Protein AF-A0AAD5YUJ4-F1 (afdb_monomer_lite)

Sequence (322 aa):
MVALQPLLCEHPATENPRHVEHDNNNWDVENSPIFDKTGSSDNHPFDISSFSTRKPRISERPSAARRLVLLIPVLVPFLYHRGLMNCGENNQLSRSPLDTPKDTDYYDAGAPFAPYETQKLWAAYSPYYSVQEYKPPPEGCHLTQVNILQRHGARYPTLGQSARIATALMRLQEAVLYTDAHFEFIKNYEYDLNTDDLLPFGEHQMSESGRKSFVRYASLANEHNIPFVRASGSDRVIQSTAKWIDGFRNGSGGILDPPLALIIPEIKGYNNTLDDKSCPNADHPDAPMDTWQNIYAKPIADRFNSIARGTSDADVLSHHAS

InterPro domains:
  IPR000560 Histidine phosphatase superfamily, clade-2 [PF00328] (143-310)
  IPR000560 Histidine phosphatase superfamily, clade-2 [cd07061] (143-276)
  IPR029033 Histidine phosphatase superfamily [G3DSA:3.40.50.1240] (145-320)
  IPR029033 Histidine phosphatase superfamily [SSF53254] (115-311)
  IPR033379 Histidine acid phosphatase active site [PS00616] (143-157)

Radius of gyration: 30.69 Å; chains: 1; bounding box: 86×84×76 Å

Foldseek 3Di:
DWFQDDDDDDDDDDDDDDDDDDDDDDDDDDDDDDDDDDDDDDDDDDDPPPDPDPDDDDDDDDDDDDDDDDDDDDDDDDDDDDDDDDDDDDPPPPPDPPPLPDLPDPQAVADPPDPLVVLVVPVVQRFDHDPDDDDADDPPDDDDGDTDQDDQFHDFAAPVVLVLVVVLLVLLLQFPAFPDPVCVVSVVDDSPIDHDAHDPRRLVSLLQQLLSVCSRRVVQDDPVRATAAEFEARPSRVSSSVSSQNSVCVSVVNHGGHDHNYYQYPDAPGDDPSDDVNDPPDDDPVVVVQVVCLVPVQVVQVVSQVRRHHPDPDGSDDSDPD

Secondary structure (DSSP, 8-state):
--------------SPPPP------------------------PPPP-TT---------PPP----------------------------------------TTTTTTT--TTS-HHHHTTSGGGSPP--SS---PPPTT--------------BPPPHHHHHHHHHHHHHHHT-SEESSGGGGGGGG-------SSBPHHHHHHHHHHHHHHHHHHTTT-BTTB---EEEES-HHHHHHHHHHHHHHHHHTTT-----EEEEE--STT---TT-STT-TT----HHHHHHHHHHHHHHHHHHHHHHEE-SSSS-SS-S---

Structure (mmCIF, N/CA/C/O backbone):
data_AF-A0AAD5YUJ4-F1
#
_entry.id   AF-A0AAD5YUJ4-F1
#
loop_
_atom_site.group_PDB
_atom_site.id
_atom_site.type_symbol
_atom_site.label_atom_id
_atom_site.label_alt_id
_atom_site.label_comp_id
_atom_site.label_asym_id
_atom_site.label_entity_id
_atom_site.label_seq_id
_atom_site.pdbx_PDB_ins_code
_atom_site.Cartn_x
_atom_site.Cartn_y
_atom_site.Cartn_z
_atom_site.occupancy
_atom_site.B_iso_or_equiv
_atom_site.auth_seq_id
_atom_site.auth_comp_id
_atom_site.auth_asym_id
_atom_site.auth_atom_id
_atom_site.pdbx_PDB_model_num
ATOM 1 N N . MET A 1 1 ? -1.114 -1.567 11.007 1.00 52.28 1 MET A N 1
ATOM 2 C CA . MET A 1 1 ? -2.291 -0.718 11.321 1.00 52.28 1 MET A CA 1
ATOM 3 C C . MET A 1 1 ? -3.300 -1.530 12.120 1.00 52.28 1 MET A C 1
ATOM 5 O O . MET A 1 1 ? -3.389 -2.685 11.791 1.00 52.28 1 MET A O 1
ATOM 9 N N . VAL A 1 2 ? -3.990 -0.933 13.103 1.00 41.97 2 VAL A N 1
ATOM 10 C CA . VAL A 1 2 ? -5.136 -1.400 13.938 1.00 41.97 2 VAL A CA 1
ATOM 11 C C . VAL A 1 2 ? -4.969 -2.671 14.813 1.00 41.97 2 VAL A C 1
ATOM 13 O O . VAL A 1 2 ? -4.611 -3.767 14.406 1.00 41.97 2 VAL A O 1
ATOM 16 N N . ALA A 1 3 ? -5.279 -2.503 16.095 1.00 35.44 3 ALA A N 1
ATOM 17 C CA . ALA A 1 3 ? -5.513 -3.556 17.072 1.00 35.44 3 ALA A CA 1
ATOM 18 C C . ALA A 1 3 ? -6.722 -3.067 17.880 1.00 35.44 3 ALA A C 1
ATOM 20 O O . ALA A 1 3 ? -6.574 -2.087 18.607 1.00 35.44 3 ALA A O 1
ATOM 21 N N . LEU A 1 4 ? -7.922 -3.641 17.697 1.00 36.47 4 LEU A N 1
ATOM 22 C CA . LEU A 1 4 ? -9.038 -3.311 18.588 1.00 36.47 4 LEU A CA 1
ATOM 23 C C . LEU A 1 4 ? -8.850 -4.155 19.851 1.00 36.47 4 LEU A C 1
ATOM 25 O O . LEU A 1 4 ? -9.069 -5.368 19.892 1.00 36.47 4 LEU A O 1
ATOM 29 N N . GLN A 1 5 ? -8.389 -3.498 20.901 1.00 30.17 5 GLN A N 1
ATOM 30 C CA . GLN A 1 5 ? -8.525 -4.018 22.249 1.00 30.17 5 GLN A CA 1
ATOM 31 C C . GLN A 1 5 ? -9.772 -3.370 22.849 1.00 30.17 5 GLN A C 1
ATOM 33 O O . GLN A 1 5 ? -9.760 -2.160 23.062 1.00 30.17 5 GLN A O 1
ATOM 38 N N . PRO A 1 6 ? -10.841 -4.123 23.141 1.00 36.81 6 PRO A N 1
ATOM 39 C CA . PRO A 1 6 ? -11.693 -3.754 24.247 1.00 36.81 6 PRO A CA 1
ATOM 40 C C . PRO A 1 6 ? -10.885 -3.976 25.528 1.00 36.81 6 PRO A C 1
ATOM 42 O O . PRO A 1 6 ? -10.341 -5.056 25.769 1.00 36.81 6 PRO A O 1
ATOM 45 N N . LEU A 1 7 ? -10.760 -2.920 26.326 1.00 34.81 7 LEU A N 1
ATOM 46 C CA . LEU A 1 7 ? -10.359 -3.047 27.721 1.00 34.81 7 LEU A CA 1
ATOM 47 C C . LEU A 1 7 ? -11.430 -3.860 28.462 1.00 34.81 7 LEU A C 1
ATOM 49 O O . LEU A 1 7 ? -12.622 -3.729 28.188 1.00 34.81 7 LEU A O 1
ATOM 53 N N . LEU A 1 8 ? -10.962 -4.724 29.364 1.00 34.78 8 LEU A N 1
ATOM 54 C CA . LEU A 1 8 ? -11.741 -5.657 30.176 1.00 34.78 8 LEU A CA 1
ATOM 55 C C . LEU A 1 8 ? -13.022 -5.037 30.758 1.00 34.78 8 LEU A C 1
ATOM 57 O O . LEU A 1 8 ? -12.959 -4.054 31.493 1.00 34.78 8 LEU A O 1
ATOM 61 N N . CYS A 1 9 ? -14.158 -5.704 30.551 1.00 30.30 9 CYS A N 1
ATOM 62 C CA . CYS A 1 9 ? -15.232 -5.687 31.539 1.00 30.30 9 CYS A CA 1
ATOM 63 C C . CYS A 1 9 ? -15.054 -6.915 32.435 1.00 30.30 9 CYS A C 1
ATOM 65 O O . CYS A 1 9 ? -15.346 -8.040 32.030 1.00 30.30 9 CYS A O 1
ATOM 67 N N . GLU A 1 10 ? -14.536 -6.699 33.643 1.00 39.06 10 GLU A N 1
ATOM 68 C CA . GLU A 1 10 ? -14.607 -7.685 34.717 1.00 39.06 10 GLU A CA 1
ATOM 69 C C . GLU A 1 10 ? -16.079 -7.934 35.080 1.00 39.06 10 GLU A C 1
ATOM 71 O O . GLU A 1 10 ? -16.833 -7.003 35.368 1.00 39.06 10 GLU A O 1
ATOM 76 N N . HIS A 1 11 ? -16.480 -9.203 35.114 1.00 35.53 11 HIS A N 1
ATOM 77 C CA . HIS A 1 11 ? -17.665 -9.643 35.845 1.00 35.53 11 HIS A CA 1
ATOM 78 C C . HIS A 1 11 ? -17.255 -10.678 36.899 1.00 35.53 11 HIS A C 1
ATOM 80 O O . HIS A 1 11 ? -16.282 -11.408 36.695 1.00 35.53 11 HIS A O 1
ATOM 86 N N . PRO A 1 12 ? -17.947 -10.709 38.054 1.00 35.41 12 PRO A N 1
ATOM 87 C CA . PRO A 1 12 ? -17.469 -11.391 39.246 1.00 35.41 12 PRO A CA 1
ATOM 88 C C . PRO A 1 12 ? -17.446 -12.900 39.014 1.00 35.41 12 PRO A C 1
ATOM 90 O O . PRO A 1 12 ? -18.483 -13.521 38.785 1.00 35.41 12 PRO A O 1
ATOM 93 N N . ALA A 1 13 ? -16.253 -13.489 39.094 1.00 33.53 13 ALA A N 1
ATOM 94 C CA . ALA A 1 13 ? -16.093 -14.931 39.118 1.00 33.53 13 ALA A CA 1
ATOM 95 C C . ALA A 1 13 ? -16.827 -15.485 40.347 1.00 33.53 13 ALA A C 1
ATOM 97 O O . ALA A 1 13 ? -16.410 -15.282 41.487 1.00 33.53 13 ALA A O 1
ATOM 98 N N . THR A 1 14 ? -17.932 -16.185 40.108 1.00 38.75 14 THR A N 1
ATOM 99 C CA . THR A 1 14 ? -18.412 -17.199 41.039 1.00 38.75 14 THR A CA 1
ATOM 100 C C . THR A 1 14 ? -18.055 -18.553 40.443 1.00 38.75 14 THR A C 1
ATOM 102 O O . THR A 1 14 ? -18.371 -18.836 39.294 1.00 38.75 14 THR A O 1
ATOM 105 N N . GLU A 1 15 ? -17.372 -19.340 41.272 1.00 35.59 15 GLU A N 1
ATOM 106 C CA . GLU A 1 15 ? -16.972 -20.743 41.120 1.00 35.59 15 GLU A CA 1
ATOM 107 C C . GLU A 1 15 ? -15.517 -21.060 40.718 1.00 35.59 15 GLU A C 1
ATOM 109 O O . GLU A 1 15 ? -14.839 -20.387 39.951 1.00 35.59 15 GLU A O 1
ATOM 114 N N . ASN A 1 16 ? -15.043 -22.099 41.403 1.00 33.38 16 ASN A N 1
ATOM 115 C CA . ASN A 1 16 ? -13.701 -22.415 41.889 1.00 33.38 16 ASN A CA 1
ATOM 116 C C . ASN A 1 16 ? -12.821 -23.097 40.810 1.00 33.38 16 ASN A C 1
ATOM 118 O O . ASN A 1 16 ? -13.321 -23.993 40.122 1.00 33.38 16 ASN A O 1
ATOM 122 N N . PRO A 1 17 ? -11.523 -22.757 40.660 1.00 35.41 17 PRO A N 1
ATOM 123 C CA . PRO A 1 17 ? -10.673 -23.334 39.620 1.00 35.41 17 PRO A CA 1
ATOM 124 C C . PRO A 1 17 ? -10.305 -24.794 39.916 1.00 35.41 17 PRO A C 1
ATOM 126 O O . PRO A 1 17 ? -9.753 -25.125 40.965 1.00 35.41 17 PRO A O 1
ATOM 129 N N . ARG A 1 18 ? -10.555 -25.681 38.946 1.00 31.48 18 ARG A N 1
ATOM 130 C CA . ARG A 1 18 ? -9.907 -26.997 38.891 1.00 31.48 18 ARG A CA 1
ATOM 131 C C . ARG A 1 18 ? -8.550 -26.851 38.208 1.00 31.48 18 ARG A C 1
ATOM 133 O O . ARG A 1 18 ? -8.482 -26.489 37.039 1.00 31.48 18 ARG A O 1
ATOM 140 N N . HIS A 1 19 ? -7.499 -27.143 38.968 1.00 29.77 19 HIS A N 1
ATOM 141 C CA . HIS A 1 19 ? -6.137 -27.350 38.489 1.00 29.77 19 HIS A CA 1
ATOM 142 C C . HIS A 1 19 ? -6.103 -28.374 37.345 1.00 29.77 19 HIS A C 1
ATOM 144 O O . HIS A 1 19 ? -6.597 -29.490 37.501 1.00 29.77 19 HIS A O 1
ATOM 150 N N . VAL A 1 20 ? -5.461 -28.006 36.237 1.00 31.09 20 VAL A N 1
ATOM 151 C CA . VAL A 1 20 ? -4.866 -28.948 35.285 1.00 31.09 20 VAL A CA 1
ATOM 152 C C . VAL A 1 20 ? -3.428 -28.489 35.065 1.00 31.09 20 VAL A C 1
ATOM 154 O O . VAL A 1 20 ? -3.172 -27.318 34.790 1.00 31.09 20 VAL A O 1
ATOM 157 N N . GLU A 1 21 ? -2.513 -29.411 35.328 1.00 27.48 21 GLU A N 1
ATOM 158 C CA . GLU A 1 21 ? -1.064 -29.248 35.358 1.00 27.48 21 GLU A CA 1
ATOM 159 C C . GLU A 1 21 ? -0.464 -29.259 33.939 1.00 27.48 21 GLU A C 1
ATOM 161 O O . GLU A 1 21 ? -1.090 -29.719 32.985 1.00 27.48 21 GLU A O 1
ATOM 166 N N . HIS A 1 22 ? 0.729 -28.676 33.828 1.00 28.97 22 HIS A N 1
ATOM 167 C CA . HIS A 1 22 ? 1.478 -28.348 32.614 1.00 28.97 22 HIS A CA 1
ATOM 168 C C . HIS A 1 22 ? 1.879 -29.549 31.747 1.00 28.97 22 HIS A C 1
ATOM 170 O O . HIS A 1 22 ? 2.318 -30.559 32.280 1.00 28.97 22 HIS A O 1
ATOM 176 N N . ASP A 1 23 ? 1.942 -29.326 30.428 1.00 27.36 23 ASP A N 1
ATOM 177 C CA . ASP A 1 23 ? 2.941 -29.961 29.560 1.00 27.36 23 ASP A CA 1
ATOM 178 C C . ASP A 1 23 ? 3.694 -28.880 28.766 1.00 27.36 23 ASP A C 1
ATOM 180 O O . ASP A 1 23 ? 3.142 -28.176 27.915 1.00 27.36 23 ASP A O 1
ATOM 184 N N . ASN A 1 24 ? 4.976 -28.726 29.104 1.00 30.25 24 ASN A N 1
ATOM 185 C CA . ASN A 1 24 ? 5.944 -27.874 28.423 1.00 30.25 24 ASN A CA 1
ATOM 186 C C . ASN A 1 24 ? 6.540 -28.654 27.247 1.00 30.25 24 ASN A C 1
ATOM 188 O O . ASN A 1 24 ? 7.428 -29.480 27.449 1.00 30.25 24 ASN A O 1
ATOM 192 N N . ASN A 1 25 ? 6.118 -28.355 26.018 1.00 29.97 25 ASN A N 1
ATOM 193 C CA . ASN A 1 25 ? 6.826 -28.847 24.840 1.00 29.97 25 ASN A CA 1
ATOM 194 C C . ASN A 1 25 ? 7.968 -27.894 24.475 1.00 29.97 25 ASN A C 1
ATOM 196 O O . ASN A 1 25 ? 7.783 -26.831 23.880 1.00 29.97 25 ASN A O 1
ATOM 200 N N . ASN A 1 26 ? 9.145 -28.335 24.909 1.00 25.94 26 ASN A N 1
ATOM 201 C CA . ASN A 1 26 ? 10.484 -27.915 24.535 1.00 25.94 26 ASN A CA 1
ATOM 202 C C . ASN A 1 26 ? 10.635 -27.970 23.003 1.00 25.94 26 ASN A C 1
ATOM 204 O O . ASN A 1 26 ? 10.463 -29.033 22.409 1.00 25.94 26 ASN A O 1
ATOM 208 N N . TRP A 1 27 ? 10.945 -26.845 22.355 1.00 27.45 27 TRP A N 1
ATOM 209 C CA . TRP A 1 27 ? 11.450 -26.862 20.981 1.00 27.45 27 TRP A CA 1
ATOM 210 C C . TRP A 1 27 ? 12.970 -26.844 21.056 1.00 27.45 27 TRP A C 1
ATOM 212 O O . TRP A 1 27 ? 13.578 -25.808 21.328 1.00 27.45 27 TRP A O 1
ATOM 222 N N . ASP A 1 28 ? 13.551 -28.027 20.876 1.00 27.39 28 ASP A N 1
ATOM 223 C CA . ASP A 1 28 ? 14.988 -28.249 20.842 1.00 27.39 28 ASP A CA 1
ATOM 224 C C . ASP A 1 28 ? 15.632 -27.420 19.723 1.00 27.39 28 ASP A C 1
ATOM 226 O O . ASP A 1 28 ? 15.322 -27.552 18.537 1.00 27.39 28 ASP A O 1
ATOM 230 N N . VAL A 1 29 ? 16.545 -26.543 20.135 1.00 32.78 29 VAL A N 1
ATOM 231 C CA . VAL A 1 29 ? 17.488 -25.834 19.276 1.00 32.78 29 VAL A CA 1
ATOM 232 C C . VAL A 1 29 ? 18.720 -26.718 19.164 1.00 32.78 29 VAL A C 1
ATOM 234 O O . VAL A 1 29 ? 19.555 -26.697 20.059 1.00 32.78 29 VAL A O 1
ATOM 237 N N . GLU A 1 30 ? 18.862 -27.478 18.080 1.00 26.17 30 GLU A N 1
ATOM 238 C CA . GLU A 1 30 ? 20.174 -28.001 17.696 1.00 26.17 30 GLU A CA 1
ATOM 239 C C . GLU A 1 30 ? 20.248 -28.371 16.208 1.00 26.17 30 GLU A C 1
ATOM 241 O O . GLU A 1 30 ? 19.356 -29.006 15.651 1.00 26.17 30 GLU A O 1
ATOM 246 N N . ASN A 1 31 ? 21.384 -27.997 15.611 1.00 27.38 31 ASN A N 1
ATOM 247 C CA . ASN A 1 31 ? 21.918 -28.359 14.293 1.00 27.38 31 ASN A CA 1
ATOM 248 C C . ASN A 1 31 ? 21.531 -27.497 13.083 1.00 27.38 31 ASN A C 1
ATOM 250 O O . ASN A 1 31 ? 20.656 -27.839 12.291 1.00 27.38 31 ASN A O 1
ATOM 254 N N . SER A 1 32 ? 22.353 -26.474 12.821 1.00 27.03 32 SER A N 1
ATOM 255 C CA . SER A 1 32 ? 22.901 -26.235 11.474 1.00 27.03 32 SER A CA 1
ATOM 256 C C . SER A 1 32 ? 24.247 -25.490 11.541 1.00 27.03 32 SER A C 1
ATOM 258 O O . SER A 1 32 ? 24.470 -24.721 12.476 1.00 27.03 32 SER A O 1
ATOM 260 N N . PRO A 1 33 ? 25.184 -25.777 10.617 1.00 28.42 33 PRO A N 1
ATOM 261 C CA . PRO A 1 33 ? 26.613 -25.568 10.825 1.00 28.42 33 PRO A CA 1
ATOM 262 C C . PRO A 1 33 ? 27.066 -24.115 10.656 1.00 28.42 33 PRO A C 1
ATOM 264 O O . PRO A 1 33 ? 26.635 -23.397 9.757 1.00 28.42 33 PRO A O 1
ATOM 267 N N . ILE A 1 34 ? 28.025 -23.749 11.506 1.00 26.11 34 ILE A N 1
ATOM 268 C CA . ILE A 1 34 ? 28.856 -22.549 11.433 1.00 26.11 34 ILE A CA 1
ATOM 269 C C . ILE A 1 34 ? 29.563 -22.522 10.070 1.00 26.11 34 ILE A C 1
ATOM 271 O O . ILE A 1 34 ? 30.437 -23.348 9.809 1.00 26.11 34 ILE A O 1
ATOM 275 N N . PHE A 1 35 ? 29.212 -21.557 9.220 1.00 27.69 35 PHE A N 1
ATOM 276 C CA . PHE A 1 35 ? 30.058 -21.136 8.107 1.00 27.69 35 PHE A CA 1
ATOM 277 C C . PHE A 1 35 ? 30.699 -19.799 8.463 1.00 27.69 35 PHE A C 1
ATOM 279 O O . PHE A 1 35 ? 30.099 -18.736 8.338 1.00 27.69 35 PHE A O 1
ATOM 286 N N . ASP A 1 36 ? 31.940 -19.896 8.925 1.00 26.75 36 ASP A N 1
ATOM 287 C CA . ASP A 1 36 ? 32.899 -18.802 8.938 1.00 26.75 36 ASP A CA 1
ATOM 288 C C . ASP A 1 36 ? 33.218 -18.416 7.488 1.00 26.75 36 ASP A C 1
ATOM 290 O O . ASP A 1 36 ? 33.532 -19.295 6.679 1.00 26.75 36 ASP A O 1
ATOM 294 N N . LYS A 1 37 ? 33.111 -17.127 7.154 1.00 30.98 37 LYS A N 1
ATOM 295 C CA . LYS A 1 37 ? 33.718 -16.532 5.959 1.00 30.98 37 LYS A CA 1
ATOM 296 C C . LYS A 1 37 ? 33.893 -15.030 6.153 1.00 30.98 37 LYS A C 1
ATOM 298 O O . LYS A 1 37 ? 33.016 -14.213 5.891 1.00 30.98 37 LYS A O 1
ATOM 303 N N . THR A 1 38 ? 35.098 -14.701 6.588 1.00 26.66 38 THR A N 1
ATOM 304 C CA . THR A 1 38 ? 35.798 -13.454 6.303 1.00 26.66 38 THR A CA 1
ATOM 305 C C . THR A 1 38 ? 35.669 -13.078 4.817 1.00 26.66 38 THR A C 1
ATOM 307 O O . THR A 1 38 ? 36.056 -13.833 3.927 1.00 26.66 38 THR A O 1
ATOM 310 N N . GLY A 1 39 ? 35.108 -11.901 4.539 1.00 25.27 39 GLY A N 1
ATOM 311 C CA . GLY A 1 39 ? 34.927 -11.382 3.183 1.00 25.27 39 GLY A CA 1
ATOM 312 C C . GLY A 1 39 ? 34.656 -9.885 3.201 1.00 25.27 39 GLY A C 1
ATOM 313 O O . GLY A 1 39 ? 33.523 -9.456 3.362 1.00 25.27 39 GLY A O 1
ATOM 314 N N . SER A 1 40 ? 35.729 -9.107 3.078 1.00 27.47 40 SER A N 1
ATOM 315 C CA . SER A 1 40 ? 35.732 -7.654 2.903 1.00 27.47 40 SER A CA 1
ATOM 316 C C . SER A 1 40 ? 34.863 -7.239 1.707 1.00 27.47 40 SER A C 1
ATOM 318 O O . SER A 1 40 ? 35.099 -7.724 0.602 1.00 27.47 40 SER A O 1
ATOM 320 N N . SER A 1 41 ? 33.893 -6.341 1.906 1.00 28.59 41 SER A N 1
ATOM 321 C CA . SER A 1 41 ? 33.219 -5.623 0.817 1.00 28.59 41 SER A CA 1
ATOM 322 C C . SER A 1 41 ? 33.592 -4.145 0.888 1.00 28.59 41 SER A C 1
ATOM 324 O O . SER A 1 41 ? 33.200 -3.429 1.814 1.00 28.59 41 SER A O 1
ATOM 326 N N . ASP A 1 42 ? 34.373 -3.715 -0.096 1.00 27.69 42 ASP A N 1
ATOM 327 C CA . ASP A 1 42 ? 34.809 -2.342 -0.300 1.00 27.69 42 ASP A CA 1
ATOM 328 C C . ASP A 1 42 ? 33.612 -1.428 -0.611 1.00 27.69 42 ASP A C 1
ATOM 330 O O . ASP A 1 42 ? 32.905 -1.595 -1.604 1.00 27.69 42 ASP A O 1
ATOM 334 N N . ASN A 1 43 ? 33.395 -0.432 0.248 1.00 27.64 43 ASN A N 1
ATOM 335 C CA . ASN A 1 43 ? 32.440 0.649 0.022 1.00 27.64 43 ASN A CA 1
ATOM 336 C C . ASN A 1 43 ? 33.059 1.696 -0.914 1.00 27.64 43 ASN A C 1
ATOM 338 O O . ASN A 1 43 ? 33.884 2.502 -0.482 1.00 27.64 43 ASN A O 1
ATOM 342 N N . HIS A 1 44 ? 32.612 1.749 -2.169 1.00 26.88 44 HIS A N 1
ATOM 343 C CA . HIS A 1 44 ? 32.801 2.929 -3.015 1.00 26.88 44 HIS A CA 1
ATOM 344 C C . HIS A 1 44 ? 31.547 3.820 -2.963 1.00 26.88 44 HIS A C 1
ATOM 346 O O . HIS A 1 44 ? 30.475 3.382 -3.382 1.00 26.88 44 HIS A O 1
ATOM 352 N N . PRO A 1 45 ? 31.637 5.068 -2.466 1.00 28.88 45 PRO A N 1
ATOM 353 C CA . PRO A 1 45 ? 30.524 6.006 -2.524 1.00 28.88 45 PRO A CA 1
ATOM 354 C C . PRO A 1 45 ? 30.341 6.528 -3.958 1.00 28.88 45 PRO A C 1
ATOM 356 O O . PRO A 1 45 ? 31.283 7.026 -4.573 1.00 28.88 45 PRO A O 1
ATOM 359 N N . PHE A 1 46 ? 29.116 6.427 -4.479 1.00 32.53 46 PHE A N 1
ATOM 360 C CA . PHE A 1 46 ? 28.703 7.064 -5.730 1.00 32.53 46 PHE A CA 1
ATOM 361 C C . PHE A 1 46 ? 28.676 8.592 -5.558 1.00 32.53 46 PHE A C 1
ATOM 363 O O . PHE A 1 46 ? 27.945 9.120 -4.719 1.00 32.53 46 PHE A O 1
ATOM 370 N N . ASP A 1 47 ? 29.481 9.292 -6.359 1.00 28.11 47 ASP A N 1
ATOM 371 C CA . ASP A 1 47 ? 29.561 10.753 -6.411 1.00 28.11 47 ASP A CA 1
ATOM 372 C C . ASP A 1 47 ? 28.428 11.332 -7.279 1.00 28.11 47 ASP A C 1
ATOM 374 O O . ASP A 1 47 ? 28.264 10.980 -8.447 1.00 28.11 47 ASP A O 1
ATOM 378 N N . ILE A 1 48 ? 27.635 12.226 -6.687 1.00 32.97 48 ILE A N 1
ATOM 379 C CA . ILE A 1 48 ? 26.430 12.844 -7.265 1.00 32.97 48 ILE A CA 1
ATOM 380 C C . ILE A 1 48 ? 26.737 14.249 -7.831 1.00 32.97 48 ILE A C 1
ATOM 382 O O . ILE A 1 48 ? 25.830 15.028 -8.132 1.00 32.97 48 ILE A O 1
ATOM 386 N N . SER A 1 49 ? 28.016 14.605 -7.977 1.00 24.77 49 SER A N 1
ATOM 387 C CA . SER A 1 49 ? 28.474 15.963 -8.298 1.00 24.77 49 SER A CA 1
ATOM 388 C C . SER A 1 49 ? 28.181 16.469 -9.724 1.00 24.77 49 SER A C 1
ATOM 390 O O . SER A 1 49 ? 28.504 17.616 -10.032 1.00 24.77 49 SER A O 1
ATOM 392 N N . SER A 1 50 ? 27.511 15.700 -10.594 1.00 30.22 50 SER A N 1
ATOM 393 C CA . SER A 1 50 ? 27.211 16.118 -11.978 1.00 30.22 50 SER A CA 1
ATOM 394 C C . SER A 1 50 ? 25.758 16.535 -12.258 1.00 30.22 50 SER A C 1
ATOM 396 O O . SER A 1 50 ? 25.430 16.892 -13.394 1.00 30.22 50 SER A O 1
ATOM 398 N N . PHE A 1 51 ? 24.880 16.598 -11.250 1.00 31.83 51 PHE A N 1
ATOM 399 C CA . PHE A 1 51 ? 23.512 17.097 -11.444 1.00 31.83 51 PHE A CA 1
ATOM 400 C C . PHE A 1 51 ? 23.469 18.630 -11.563 1.00 31.83 51 PHE A C 1
ATOM 402 O O . PHE A 1 51 ? 23.259 19.369 -10.601 1.00 31.83 51 PHE A O 1
ATOM 409 N N . SER A 1 52 ? 23.622 19.119 -12.796 1.00 26.55 52 SER A N 1
ATOM 410 C CA . SER A 1 52 ? 23.262 20.485 -13.176 1.00 26.55 52 SER A CA 1
ATOM 411 C C . SER A 1 52 ? 21.742 20.654 -13.086 1.00 26.55 52 SER A C 1
ATOM 413 O O . SER A 1 52 ? 20.992 20.287 -13.991 1.00 26.55 52 SER A O 1
ATOM 415 N N . THR A 1 53 ? 21.270 21.224 -11.980 1.00 31.39 53 THR A N 1
ATOM 416 C CA . THR A 1 53 ? 19.871 21.625 -11.813 1.00 31.39 53 THR A CA 1
ATOM 417 C C . THR A 1 53 ? 19.576 22.852 -12.679 1.00 31.39 53 THR A C 1
ATOM 419 O O . THR A 1 53 ? 19.676 24.003 -12.249 1.00 31.39 53 THR A O 1
ATOM 422 N N . ARG A 1 54 ? 19.168 22.640 -13.936 1.00 27.08 54 ARG A N 1
ATOM 423 C CA . ARG A 1 54 ? 18.456 23.693 -14.673 1.00 27.08 54 ARG A CA 1
ATOM 424 C C . ARG A 1 54 ? 17.062 23.832 -14.069 1.00 27.08 54 ARG A C 1
ATOM 426 O O . ARG A 1 54 ? 16.191 23.006 -14.313 1.00 27.08 54 ARG A O 1
ATOM 433 N N . LYS A 1 55 ? 16.857 24.895 -13.284 1.00 28.53 55 LYS A N 1
ATOM 434 C CA . LYS A 1 55 ? 15.524 25.340 -12.850 1.00 28.53 55 LYS A CA 1
ATOM 435 C C . LYS A 1 55 ? 14.592 25.469 -14.069 1.00 28.53 55 LYS A C 1
ATOM 437 O O . LYS A 1 55 ? 14.996 26.113 -15.045 1.00 28.53 55 LYS A O 1
ATOM 442 N N . PRO A 1 56 ? 13.356 24.944 -14.027 1.00 29.55 56 PRO A N 1
ATOM 443 C CA . PRO A 1 56 ? 12.380 25.220 -15.068 1.00 29.55 56 PRO A CA 1
ATOM 444 C C . PRO A 1 56 ? 12.027 26.712 -15.052 1.00 29.55 56 PRO A C 1
ATOM 446 O O . PRO A 1 56 ? 11.741 27.310 -14.013 1.00 29.55 56 PRO A O 1
ATOM 449 N N . ARG A 1 57 ? 12.109 27.330 -16.231 1.00 25.89 57 ARG A N 1
ATOM 450 C CA . ARG A 1 57 ? 11.773 28.734 -16.462 1.00 25.89 57 ARG A CA 1
ATOM 451 C C . ARG A 1 57 ? 10.247 28.855 -16.451 1.00 25.89 57 ARG A C 1
ATOM 453 O O . ARG A 1 57 ? 9.590 28.401 -17.382 1.00 25.89 57 ARG A O 1
ATOM 460 N N . ILE A 1 58 ? 9.699 29.448 -15.393 1.00 32.69 58 ILE A N 1
ATOM 461 C CA . ILE A 1 58 ? 8.281 29.816 -15.304 1.00 32.69 58 ILE A CA 1
ATOM 462 C C . ILE A 1 58 ? 7.986 30.803 -16.441 1.00 32.69 58 ILE A C 1
ATOM 464 O O . ILE A 1 58 ? 8.594 31.869 -16.529 1.00 32.69 58 ILE A O 1
ATOM 468 N N . SER A 1 59 ? 7.089 30.417 -17.347 1.00 27.23 59 SER A N 1
ATOM 469 C CA . SER A 1 59 ? 6.544 31.297 -18.378 1.00 27.23 59 SER A CA 1
ATOM 470 C C . SER A 1 59 ? 5.508 32.215 -17.729 1.00 27.23 59 SER A C 1
ATOM 472 O O . SER A 1 59 ? 4.387 31.802 -17.438 1.00 27.23 59 SER A O 1
ATOM 474 N N . GLU A 1 60 ? 5.892 33.465 -17.474 1.00 31.55 60 GLU A N 1
ATOM 475 C CA . GLU A 1 60 ? 4.951 34.524 -17.114 1.00 31.55 60 GLU A CA 1
ATOM 476 C C . GLU A 1 60 ? 4.092 34.878 -18.339 1.00 31.55 60 GLU A C 1
ATOM 478 O O . GLU A 1 60 ? 4.598 35.298 -19.381 1.00 31.55 60 GLU A O 1
ATOM 483 N N . ARG A 1 61 ? 2.770 34.701 -18.226 1.00 31.94 61 ARG A N 1
ATOM 484 C CA . ARG A 1 61 ? 1.805 35.261 -19.182 1.00 31.94 61 ARG A CA 1
ATOM 485 C C . ARG A 1 61 ? 1.601 36.749 -18.865 1.00 31.94 61 ARG A C 1
ATOM 487 O O . ARG A 1 61 ? 1.294 37.061 -17.715 1.00 31.94 61 ARG A O 1
ATOM 494 N N . PRO A 1 62 ? 1.677 37.668 -19.843 1.00 31.38 62 PRO A N 1
ATOM 495 C CA . PRO A 1 62 ? 1.394 39.075 -19.592 1.00 31.38 62 PRO A CA 1
ATOM 496 C C . PRO A 1 62 ? -0.118 39.312 -19.462 1.00 31.38 62 PRO A C 1
ATOM 498 O O . PRO A 1 62 ? -0.900 39.007 -20.365 1.00 31.38 62 PRO A O 1
ATOM 501 N N . SER A 1 63 ? -0.531 39.882 -18.331 1.00 34.53 63 SER A N 1
ATOM 502 C CA . SER A 1 63 ? -1.882 40.377 -18.082 1.00 34.53 63 SER A CA 1
ATOM 503 C C . SER A 1 63 ? -1.996 41.840 -18.523 1.00 34.53 63 SER A C 1
ATOM 505 O O . SER A 1 63 ? -1.532 42.758 -17.855 1.00 34.53 63 SER A O 1
ATOM 507 N N . ALA A 1 64 ? -2.646 42.086 -19.660 1.00 34.59 64 ALA A N 1
ATOM 508 C CA . ALA A 1 64 ? -3.108 43.426 -20.014 1.00 34.59 64 ALA A CA 1
ATOM 509 C C . ALA A 1 64 ? -4.307 43.353 -20.966 1.00 34.59 64 ALA A C 1
ATOM 511 O O . ALA A 1 64 ? -4.160 43.320 -22.183 1.00 34.59 64 ALA A O 1
ATOM 512 N N . ALA A 1 65 ? -5.516 43.382 -20.408 1.00 36.94 65 ALA A N 1
ATOM 513 C CA . ALA A 1 65 ? -6.709 43.767 -21.150 1.00 36.94 65 ALA A CA 1
ATOM 514 C C . ALA A 1 65 ? -7.538 44.715 -20.279 1.00 36.94 65 ALA A C 1
ATOM 516 O O . ALA A 1 65 ? -8.291 44.302 -19.399 1.00 36.94 65 ALA A O 1
ATOM 517 N N . ARG A 1 66 ? -7.358 46.017 -20.528 1.00 38.28 66 ARG A N 1
ATOM 518 C CA . ARG A 1 66 ? -8.234 47.092 -20.054 1.00 38.28 66 ARG A CA 1
ATOM 519 C C . ARG A 1 66 ? -9.666 46.798 -20.511 1.00 38.28 66 ARG A C 1
ATOM 521 O O . ARG A 1 66 ? -9.927 46.796 -21.711 1.00 38.28 66 ARG A O 1
ATOM 528 N N . ARG A 1 67 ? -10.599 46.608 -19.574 1.00 39.66 67 ARG A N 1
ATOM 529 C CA . ARG A 1 67 ? -12.038 46.723 -19.845 1.00 39.66 67 ARG A CA 1
ATOM 530 C C . ARG A 1 67 ? -12.568 48.006 -19.218 1.00 39.66 67 ARG A C 1
ATOM 532 O O . ARG A 1 67 ? -12.423 48.248 -18.025 1.00 39.66 67 ARG A O 1
ATOM 539 N N . LEU A 1 68 ? -13.126 48.830 -20.095 1.00 34.09 68 LEU A N 1
ATOM 540 C CA . LEU A 1 68 ? -13.782 50.103 -19.849 1.00 34.09 68 LEU A CA 1
ATOM 541 C C . LEU A 1 68 ? -15.027 49.874 -18.971 1.00 34.09 68 LEU A C 1
ATOM 543 O O . LEU A 1 68 ? -15.917 49.118 -19.355 1.00 34.09 68 LEU A O 1
ATOM 547 N N . VAL A 1 69 ? -15.074 50.496 -17.793 1.00 36.47 69 VAL A N 1
ATOM 548 C CA . VAL A 1 69 ? -16.237 50.467 -16.893 1.00 36.47 69 VAL A CA 1
ATOM 549 C C . VAL A 1 69 ? -17.219 51.548 -17.347 1.00 36.47 69 VAL A C 1
ATOM 551 O O . VAL A 1 69 ? -16.940 52.736 -17.210 1.00 36.47 69 VAL A O 1
ATOM 554 N N . LEU A 1 70 ? -18.360 51.137 -17.901 1.00 35.06 70 LEU A N 1
ATOM 555 C CA . LEU A 1 70 ? -19.527 51.997 -18.111 1.00 35.06 70 LEU A CA 1
ATOM 556 C C . LEU A 1 70 ? -20.431 51.893 -16.875 1.00 35.06 70 LEU A C 1
ATOM 558 O O . LEU A 1 70 ? -20.947 50.821 -16.564 1.00 35.06 70 LEU A O 1
ATOM 562 N N . LEU A 1 71 ? -20.593 53.009 -16.163 1.00 34.38 71 LEU A N 1
ATOM 563 C CA . LEU A 1 71 ? -21.517 53.164 -15.039 1.00 34.38 71 LEU A CA 1
ATOM 564 C C . LEU A 1 71 ? -22.955 53.290 -15.566 1.00 34.38 71 LEU A C 1
ATOM 566 O O . LEU A 1 71 ? -23.276 54.261 -16.247 1.00 34.38 71 LEU A O 1
ATOM 570 N N . ILE A 1 72 ? -23.823 52.338 -15.217 1.00 38.66 72 ILE A N 1
ATOM 571 C CA . ILE A 1 72 ? -25.281 52.449 -15.377 1.00 38.66 72 ILE A CA 1
ATOM 572 C C . ILE A 1 72 ? -25.886 52.546 -13.967 1.00 38.66 72 ILE A C 1
ATOM 574 O O . ILE A 1 72 ? -25.662 51.637 -13.166 1.00 38.66 72 ILE A O 1
ATOM 578 N N . PRO A 1 73 ? -26.636 53.608 -13.621 1.00 42.44 73 PRO A N 1
ATOM 579 C CA . PRO A 1 73 ? -27.310 53.687 -12.332 1.00 42.44 73 PRO A CA 1
ATOM 580 C C . PRO A 1 73 ? -28.574 52.816 -12.347 1.00 42.44 73 PRO A C 1
ATOM 582 O O . PRO A 1 73 ? -29.490 53.034 -13.139 1.00 42.44 73 PRO A O 1
ATOM 585 N N . VAL A 1 74 ? -28.627 51.824 -11.456 1.00 39.34 74 VAL A N 1
ATOM 586 C CA . VAL A 1 74 ? -29.816 50.997 -11.219 1.00 39.34 74 VAL A CA 1
ATOM 587 C C . VAL A 1 74 ? -30.748 51.742 -10.260 1.00 39.34 74 VAL A C 1
ATOM 589 O O . VAL A 1 74 ? -30.450 51.890 -9.078 1.00 39.34 74 VAL A O 1
ATOM 592 N N . LEU A 1 75 ? -31.887 52.204 -10.776 1.00 37.69 75 LEU A N 1
ATOM 593 C CA . LEU A 1 75 ? -33.046 52.627 -9.988 1.00 37.69 75 LEU A CA 1
ATOM 594 C C . LEU A 1 75 ? -33.898 51.390 -9.666 1.00 37.69 75 LEU A C 1
ATOM 596 O O . LEU A 1 75 ? -34.441 50.769 -10.577 1.00 37.69 75 LEU A O 1
ATOM 600 N N . VAL A 1 76 ? -34.042 51.048 -8.383 1.00 40.78 76 VAL A N 1
ATOM 601 C CA . VAL A 1 76 ? -35.009 50.044 -7.903 1.00 40.78 76 VAL A CA 1
ATOM 602 C C . VAL A 1 76 ? -36.121 50.763 -7.138 1.00 40.78 76 VAL A C 1
ATOM 604 O O . VAL A 1 76 ? -35.836 51.340 -6.087 1.00 40.78 76 VAL A O 1
ATOM 607 N N . PRO A 1 77 ? -37.386 50.730 -7.592 1.00 44.09 77 PRO A N 1
ATOM 608 C CA . PRO A 1 77 ? -38.509 51.060 -6.736 1.00 44.09 77 PRO A CA 1
ATOM 609 C C . PRO A 1 77 ? -38.981 49.809 -5.983 1.00 44.09 77 PRO A C 1
ATOM 611 O O . PRO A 1 77 ? -39.227 48.752 -6.562 1.00 44.09 77 PRO A O 1
ATOM 614 N N . PHE A 1 78 ? -39.123 49.960 -4.667 1.00 46.44 78 PHE A N 1
ATOM 615 C CA . PHE A 1 78 ? -39.825 49.032 -3.788 1.00 46.44 78 PHE A CA 1
ATOM 616 C C . PHE A 1 78 ? -41.297 48.923 -4.203 1.00 46.44 78 PHE A C 1
ATOM 618 O O . PHE A 1 78 ? -42.034 49.903 -4.115 1.00 46.44 78 PHE A O 1
ATOM 625 N N . LEU A 1 79 ? -41.748 47.720 -4.558 1.00 40.41 79 LEU A N 1
ATOM 626 C CA . LEU A 1 79 ? -43.166 47.370 -4.539 1.00 40.41 79 LEU A CA 1
ATOM 627 C C . LEU A 1 79 ? -43.359 46.063 -3.772 1.00 40.41 79 LEU A C 1
ATOM 629 O O . LEU A 1 79 ? -43.005 44.976 -4.217 1.00 40.41 79 LEU A O 1
ATOM 633 N N . TYR A 1 80 ? -43.928 46.222 -2.579 1.00 40.62 80 TYR A N 1
ATOM 634 C CA . TYR A 1 80 ? -44.510 45.163 -1.771 1.00 40.62 80 TYR A CA 1
ATOM 635 C C . TYR A 1 80 ? -45.697 44.538 -2.516 1.00 40.62 80 TYR A C 1
ATOM 637 O O . TYR A 1 80 ? -46.664 45.233 -2.839 1.00 40.62 80 TYR A O 1
ATOM 645 N N . HIS A 1 81 ? -45.688 43.215 -2.679 1.00 39.38 81 HIS A N 1
ATOM 646 C CA . HIS A 1 81 ? -46.923 42.451 -2.818 1.00 39.38 81 HIS A CA 1
ATOM 647 C C . HIS A 1 81 ? -46.876 41.181 -1.972 1.00 39.38 81 HIS A C 1
ATOM 649 O O . HIS A 1 81 ? -46.063 40.285 -2.177 1.00 39.38 81 HIS A O 1
ATOM 655 N N . ARG A 1 82 ? -47.776 41.156 -0.982 1.00 47.38 82 ARG A N 1
ATOM 656 C CA . ARG A 1 82 ? -48.187 39.973 -0.230 1.00 47.38 82 ARG A CA 1
ATOM 657 C C . ARG A 1 82 ? -48.900 39.020 -1.189 1.00 47.38 82 ARG A C 1
ATOM 659 O O . ARG A 1 82 ? -49.879 39.414 -1.812 1.00 47.38 82 ARG A O 1
ATOM 666 N N . GLY A 1 83 ? -48.461 37.769 -1.229 1.00 35.97 83 GLY A N 1
ATOM 667 C CA . GLY A 1 83 ? -49.178 36.673 -1.872 1.00 35.97 83 GLY A CA 1
ATOM 668 C C . GLY A 1 83 ? -48.953 35.395 -1.079 1.00 35.97 83 GLY A C 1
ATOM 669 O O . GLY A 1 83 ? -47.836 34.894 -1.026 1.00 35.97 83 GLY A O 1
ATOM 670 N N . LEU A 1 84 ? -50.010 34.929 -0.416 1.00 45.62 84 LEU A N 1
ATOM 671 C CA . LEU A 1 84 ? -50.089 33.644 0.272 1.00 45.62 84 LEU A CA 1
ATOM 672 C C . LEU A 1 84 ? -49.755 32.493 -0.687 1.00 45.62 84 LEU A C 1
ATOM 674 O O . LEU A 1 84 ? -50.351 32.415 -1.759 1.00 45.62 84 LEU A O 1
ATOM 678 N N . MET A 1 85 ? -48.913 31.551 -0.259 1.00 42.03 85 MET A N 1
ATOM 679 C CA . MET A 1 85 ? -48.995 30.167 -0.726 1.00 42.03 85 MET A CA 1
ATOM 680 C C . MET A 1 85 ? -48.804 29.192 0.436 1.00 42.03 85 MET A C 1
ATOM 682 O O . MET A 1 85 ? -47.977 29.392 1.323 1.00 42.03 85 MET A O 1
ATOM 686 N N . ASN A 1 86 ? -49.678 28.192 0.410 1.00 35.69 86 ASN A N 1
ATOM 687 C CA . ASN A 1 86 ? -50.032 27.236 1.445 1.00 35.69 86 ASN A CA 1
ATOM 688 C C . ASN A 1 86 ? -48.865 26.427 2.015 1.00 35.69 86 ASN A C 1
ATOM 690 O O . ASN A 1 86 ? -48.051 25.868 1.284 1.00 35.69 86 ASN A O 1
ATOM 694 N N . CYS A 1 87 ? -48.916 26.244 3.334 1.00 37.38 87 CYS A N 1
ATOM 695 C CA . CYS A 1 87 ? -48.405 25.053 3.996 1.00 37.38 87 CYS A CA 1
ATOM 696 C C . CYS A 1 87 ? -49.379 23.885 3.780 1.00 37.38 87 CYS A C 1
ATOM 698 O O . CYS A 1 87 ? -50.581 24.049 3.987 1.00 37.38 87 CYS A O 1
ATOM 700 N N . GLY A 1 88 ? -48.837 22.709 3.457 1.00 32.31 88 GLY A N 1
ATOM 701 C CA . GLY A 1 88 ? -49.530 21.422 3.537 1.00 32.31 88 GLY A CA 1
ATOM 702 C C . GLY A 1 88 ? -49.541 20.652 2.221 1.00 32.31 88 GLY A C 1
ATOM 703 O O . GLY A 1 88 ? -50.370 20.920 1.366 1.00 32.31 88 GLY A O 1
ATOM 704 N N . GLU A 1 89 ? -48.640 19.685 2.064 1.00 34.03 89 GLU A N 1
ATOM 705 C CA . GLU A 1 89 ? -49.006 18.270 2.197 1.00 34.03 89 GLU A CA 1
ATOM 706 C C . GLU A 1 89 ? -47.774 17.367 2.095 1.00 34.03 89 GLU A C 1
ATOM 708 O O . GLU A 1 89 ? -46.764 17.674 1.464 1.00 34.03 89 GLU A O 1
ATOM 713 N N . ASN A 1 90 ? -47.870 16.260 2.818 1.00 46.41 90 ASN A N 1
ATOM 714 C CA . ASN A 1 90 ? -46.835 15.278 3.065 1.00 46.41 90 ASN A CA 1
ATOM 715 C C . ASN A 1 90 ? -46.344 14.619 1.771 1.00 46.41 90 ASN A C 1
ATOM 717 O O . ASN A 1 90 ? -46.953 13.669 1.295 1.00 46.41 90 ASN A O 1
ATOM 721 N N . ASN A 1 91 ? -45.170 15.016 1.288 1.00 32.62 91 ASN A N 1
ATOM 722 C CA . ASN A 1 91 ? -44.305 14.082 0.579 1.00 32.62 91 ASN A CA 1
ATOM 723 C C . ASN A 1 91 ? -43.291 13.545 1.584 1.00 32.62 91 ASN A C 1
ATOM 725 O O . ASN A 1 91 ? -42.155 14.010 1.674 1.00 32.62 91 ASN A O 1
ATOM 729 N N . GLN A 1 92 ? -43.726 12.534 2.345 1.00 36.38 92 GLN A N 1
ATOM 730 C CA . GLN A 1 92 ? -42.810 11.483 2.763 1.00 36.38 92 GLN A CA 1
ATOM 731 C C . GLN A 1 92 ? -42.160 10.966 1.481 1.00 36.38 92 GLN A C 1
ATOM 733 O O . GLN A 1 92 ? -42.718 10.131 0.770 1.00 36.38 92 GLN A O 1
ATOM 738 N N . LEU A 1 93 ? -40.975 11.490 1.170 1.00 35.16 93 LEU A N 1
ATOM 739 C CA . LEU A 1 93 ? -40.021 10.766 0.361 1.00 35.16 93 LEU A CA 1
ATOM 740 C C . LEU A 1 93 ? -39.731 9.513 1.182 1.00 35.16 93 LEU A C 1
ATOM 742 O O . LEU A 1 93 ? -38.945 9.545 2.130 1.00 35.16 93 LEU A O 1
ATOM 746 N N . SER A 1 94 ? -40.496 8.461 0.900 1.00 31.75 94 SER A N 1
ATOM 747 C CA . SER A 1 94 ? -40.265 7.124 1.403 1.00 31.75 94 SER A CA 1
ATOM 748 C C . SER A 1 94 ? -38.840 6.801 0.987 1.00 31.75 94 SER A C 1
ATOM 750 O O . SER A 1 94 ? -38.577 6.471 -0.169 1.00 31.75 94 SER A O 1
ATOM 752 N N . ARG A 1 95 ? -37.884 7.027 1.896 1.00 36.12 95 ARG A N 1
ATOM 753 C CA . ARG A 1 95 ? -36.575 6.410 1.792 1.00 36.12 95 ARG A CA 1
ATOM 754 C C . ARG A 1 95 ? -36.907 4.931 1.810 1.00 36.12 95 ARG A C 1
ATOM 756 O O . ARG A 1 95 ? -37.221 4.388 2.869 1.00 36.12 95 ARG A O 1
ATOM 763 N N . SER A 1 96 ? -36.881 4.311 0.630 1.00 33.75 96 SER A N 1
ATOM 764 C CA . SER A 1 96 ? -36.657 2.877 0.523 1.00 33.75 96 SER A CA 1
ATOM 765 C C . SER A 1 96 ? -35.598 2.512 1.560 1.00 33.75 96 SER A C 1
ATOM 767 O O . SER A 1 96 ? -34.665 3.311 1.734 1.00 33.75 96 SER A O 1
ATOM 769 N N . PRO A 1 97 ? -35.743 1.382 2.275 1.00 39.44 97 PRO A N 1
ATOM 770 C CA . PRO A 1 97 ? -34.709 0.920 3.185 1.00 39.44 97 PRO A CA 1
ATOM 771 C C . PRO A 1 97 ? -33.393 1.052 2.437 1.00 39.44 97 PRO A C 1
ATOM 773 O O . PRO A 1 97 ? -33.278 0.516 1.334 1.00 39.44 97 PRO A O 1
ATOM 776 N N . LEU A 1 98 ? -32.496 1.894 2.959 1.00 44.75 98 LEU A N 1
ATOM 777 C CA . LEU A 1 98 ? -31.153 2.050 2.428 1.00 44.75 98 LEU A CA 1
ATOM 778 C C . LEU A 1 98 ? -30.671 0.622 2.187 1.00 44.75 98 LEU A C 1
ATOM 780 O O . LEU A 1 98 ? -30.678 -0.157 3.144 1.00 44.75 98 LEU A O 1
ATOM 784 N N . ASP A 1 99 ? -30.401 0.271 0.929 1.00 45.66 99 ASP A N 1
ATOM 785 C CA . ASP A 1 99 ? -29.843 -1.025 0.557 1.00 45.66 99 ASP A CA 1
ATOM 786 C C . ASP A 1 99 ? -28.729 -1.280 1.567 1.00 45.66 99 ASP A C 1
ATOM 788 O O . ASP A 1 99 ? -27.800 -0.471 1.663 1.00 45.66 99 ASP A O 1
ATOM 792 N N . THR A 1 100 ? -28.906 -2.262 2.454 1.00 46.44 100 THR A N 1
ATOM 793 C CA . THR A 1 100 ? -27.937 -2.500 3.520 1.00 46.44 100 THR A CA 1
ATOM 794 C C . THR A 1 100 ? -26.623 -2.762 2.803 1.00 46.44 100 THR A C 1
ATOM 796 O O . THR A 1 100 ? -26.580 -3.720 2.031 1.00 46.44 100 THR A O 1
ATOM 799 N N . PRO A 1 101 ? -25.584 -1.913 2.955 1.00 46.09 101 PRO A N 1
ATOM 800 C CA . PRO A 1 101 ? -24.404 -2.028 2.113 1.00 46.09 101 PRO A CA 1
ATOM 801 C C . PRO A 1 101 ? -23.805 -3.419 2.298 1.00 46.09 101 PRO A C 1
ATOM 803 O O . PRO A 1 101 ? -23.250 -3.722 3.358 1.00 46.09 101 PRO A O 1
ATOM 806 N N . LYS A 1 102 ? -23.977 -4.289 1.299 1.00 51.69 102 LYS A N 1
ATOM 807 C CA . LYS A 1 102 ? -23.498 -5.665 1.367 1.00 51.69 102 LYS A CA 1
ATOM 808 C C . LYS A 1 102 ? -21.974 -5.631 1.378 1.00 51.69 102 LYS A C 1
ATOM 810 O O . LYS A 1 102 ? -21.341 -4.758 0.782 1.00 51.69 102 LYS A O 1
ATOM 815 N N . ASP A 1 103 ? -21.365 -6.589 2.072 1.00 58.22 103 ASP A N 1
ATOM 816 C CA . ASP A 1 103 ? -19.904 -6.735 2.143 1.00 58.22 103 ASP A CA 1
ATOM 817 C C . ASP A 1 103 ? -19.270 -6.963 0.747 1.00 58.22 103 ASP A C 1
ATOM 819 O O . ASP A 1 103 ? -18.063 -6.843 0.570 1.00 58.22 103 ASP A O 1
ATOM 823 N N . THR A 1 104 ? -20.062 -7.242 -0.284 1.00 54.44 104 THR A N 1
ATOM 824 C CA . THR A 1 104 ? -19.605 -7.703 -1.601 1.00 54.44 104 THR A CA 1
ATOM 825 C C . THR A 1 104 ? -19.231 -6.605 -2.598 1.00 54.44 104 THR A C 1
ATOM 827 O O . THR A 1 104 ? -18.520 -6.874 -3.557 1.00 54.44 104 THR A O 1
ATOM 830 N N . ASP A 1 105 ? -19.656 -5.356 -2.414 1.00 54.31 105 ASP A N 1
ATOM 831 C CA . ASP A 1 105 ? -19.906 -4.536 -3.614 1.00 54.31 105 ASP A CA 1
ATOM 832 C C . ASP A 1 105 ? -18.716 -3.787 -4.232 1.00 54.31 105 ASP A C 1
ATOM 834 O O . ASP A 1 105 ? -18.885 -3.201 -5.298 1.00 54.31 105 ASP A O 1
ATOM 838 N N . TYR A 1 106 ? -17.515 -3.789 -3.637 1.00 52.72 106 TYR A N 1
ATOM 839 C CA . TYR A 1 106 ? -16.462 -2.878 -4.128 1.00 52.72 106 TYR A CA 1
ATOM 840 C C . TYR A 1 106 ? -15.073 -3.469 -4.395 1.00 52.72 106 TYR A C 1
ATOM 842 O O . TYR A 1 106 ? -14.369 -2.990 -5.279 1.00 52.72 106 TYR A O 1
ATOM 850 N N . TYR A 1 107 ? -14.644 -4.509 -3.679 1.00 56.91 107 TYR A N 1
ATOM 851 C CA . TYR A 1 107 ? -13.280 -5.037 -3.859 1.00 56.91 107 TYR A CA 1
ATOM 852 C C . TYR A 1 107 ? -13.165 -6.078 -4.971 1.00 56.91 107 TYR A C 1
ATOM 854 O O . TYR A 1 107 ? -12.089 -6.248 -5.544 1.00 56.91 107 TYR A O 1
ATOM 862 N N . ASP A 1 108 ? -14.267 -6.744 -5.305 1.00 54.97 108 ASP A N 1
ATOM 863 C CA . ASP A 1 108 ? -14.236 -7.907 -6.192 1.00 54.97 108 ASP A CA 1
ATOM 864 C C . ASP A 1 108 ? -14.250 -7.525 -7.681 1.00 54.97 108 ASP A C 1
ATOM 866 O O . ASP A 1 108 ? -13.939 -8.353 -8.532 1.00 54.97 108 ASP A O 1
ATOM 870 N N . ALA A 1 109 ? -14.519 -6.256 -8.015 1.00 59.66 109 ALA A N 1
ATOM 871 C CA . ALA A 1 109 ? -14.467 -5.765 -9.395 1.00 59.66 109 ALA A CA 1
ATOM 872 C C . ALA A 1 109 ? -13.031 -5.547 -9.920 1.00 59.66 109 ALA A C 1
ATOM 874 O O . ALA A 1 109 ? -12.833 -5.389 -11.126 1.00 59.66 109 ALA A O 1
ATOM 875 N N . GLY A 1 110 ? -12.024 -5.540 -9.035 1.00 63.28 110 GLY A N 1
ATOM 876 C CA . GLY A 1 110 ? -10.660 -5.150 -9.387 1.00 63.28 110 GLY A CA 1
ATOM 877 C C . GLY A 1 110 ? -10.540 -3.673 -9.762 1.00 63.28 110 GLY A C 1
ATOM 878 O O . GLY A 1 110 ? -11.521 -2.943 -9.890 1.00 63.28 110 GLY A O 1
ATOM 879 N N . ALA A 1 111 ? -9.310 -3.198 -9.945 1.00 70.38 111 ALA A N 1
ATOM 880 C CA . ALA A 1 111 ? -9.111 -1.863 -10.485 1.00 70.38 111 ALA A CA 1
ATOM 881 C C . ALA A 1 111 ? -9.439 -1.836 -11.995 1.00 70.38 111 ALA A C 1
ATOM 883 O O . ALA A 1 111 ? -9.085 -2.778 -12.704 1.00 70.38 111 ALA A O 1
ATOM 884 N N . PRO A 1 112 ? -10.054 -0.768 -12.535 1.00 72.56 112 PRO A N 1
ATOM 885 C CA . PRO A 1 112 ? -10.542 -0.749 -13.920 1.00 72.56 112 PRO A CA 1
ATOM 886 C C . PRO A 1 112 ? -9.429 -0.691 -14.982 1.00 72.56 112 PRO A C 1
ATOM 888 O O . PRO A 1 112 ? -9.712 -0.740 -16.175 1.00 72.56 112 PRO A O 1
ATOM 891 N N . PHE A 1 113 ? -8.166 -0.553 -14.571 1.00 79.69 113 PHE A N 1
ATOM 892 C CA . PHE A 1 113 ? -7.032 -0.302 -15.463 1.00 79.69 113 PHE A CA 1
ATOM 893 C C . PHE A 1 113 ? -6.255 -1.561 -15.882 1.00 79.69 113 PHE A C 1
ATOM 895 O O . PHE A 1 113 ? -5.317 -1.457 -16.668 1.00 79.69 113 PHE A O 1
ATOM 902 N N . ALA A 1 114 ? -6.607 -2.746 -15.375 1.00 83.88 114 ALA A N 1
ATOM 903 C CA . ALA A 1 114 ? -5.986 -4.011 -15.775 1.00 83.88 114 ALA A CA 1
ATOM 904 C C . ALA A 1 114 ? -6.962 -5.189 -15.611 1.00 83.88 114 ALA A C 1
ATOM 906 O O . ALA A 1 114 ? -7.872 -5.108 -14.789 1.00 83.88 114 ALA A O 1
ATOM 907 N N . PRO A 1 115 ? -6.780 -6.318 -16.319 1.00 88.69 115 PRO A N 1
ATOM 908 C CA . PRO A 1 115 ? -7.577 -7.517 -16.068 1.00 88.69 115 PRO A CA 1
ATOM 909 C C . PRO A 1 115 ? -7.440 -7.987 -14.615 1.00 88.69 115 PRO A C 1
ATOM 911 O O . PRO A 1 115 ? -6.331 -8.032 -14.080 1.00 88.69 115 PRO A O 1
ATOM 914 N N . TYR A 1 116 ? -8.552 -8.366 -13.984 1.00 84.56 116 TYR A N 1
ATOM 915 C CA . TYR A 1 116 ? -8.581 -8.767 -12.572 1.00 84.56 116 TYR A CA 1
ATOM 916 C C . TYR A 1 116 ? -7.624 -9.927 -12.255 1.00 84.56 116 TYR A C 1
ATOM 918 O O . TYR A 1 116 ? -6.873 -9.871 -11.284 1.00 84.56 116 TYR A O 1
ATOM 926 N N . GLU A 1 117 ? -7.579 -10.948 -13.116 1.00 88.56 117 GLU A N 1
ATOM 927 C CA . GLU A 1 117 ? -6.657 -12.080 -12.954 1.00 88.56 117 GLU A CA 1
ATOM 928 C C . GLU A 1 117 ? -5.187 -11.651 -12.994 1.00 88.56 117 GLU A C 1
ATOM 930 O O . GLU A 1 117 ? -4.381 -12.142 -12.210 1.00 88.56 117 GLU A O 1
ATOM 935 N N . THR A 1 118 ? -4.842 -10.676 -13.837 1.00 90.12 118 THR A N 1
ATOM 936 C CA . THR A 1 118 ? -3.482 -10.130 -13.912 1.00 90.12 118 THR A CA 1
ATOM 937 C C . THR A 1 118 ? -3.117 -9.362 -12.647 1.00 90.12 118 THR A C 1
ATOM 939 O O . THR A 1 118 ? -2.003 -9.503 -12.150 1.00 90.12 118 THR A O 1
ATOM 942 N N . GLN A 1 119 ? -4.052 -8.582 -12.095 1.00 89.12 119 GLN A N 1
ATOM 943 C CA . GLN A 1 119 ? -3.818 -7.810 -10.871 1.00 89.12 119 GLN A CA 1
ATOM 944 C C . GLN A 1 119 ? -3.448 -8.702 -9.682 1.00 89.12 119 GLN A C 1
ATOM 946 O O . GLN A 1 119 ? -2.626 -8.302 -8.864 1.00 89.12 119 GLN A O 1
ATOM 951 N N . LYS A 1 120 ? -3.999 -9.922 -9.604 1.00 89.88 120 LYS A N 1
ATOM 952 C CA . LYS A 1 120 ? -3.702 -10.897 -8.538 1.00 89.88 120 LYS A CA 1
ATOM 953 C C . LYS A 1 120 ? -2.281 -11.472 -8.606 1.00 89.88 120 LYS A C 1
ATOM 955 O O . LYS A 1 120 ? -1.827 -12.084 -7.642 1.00 89.88 120 LYS A O 1
ATOM 960 N N . LEU A 1 121 ? -1.575 -11.265 -9.719 1.00 93.31 121 LEU A N 1
ATOM 961 C CA . LEU A 1 121 ? -0.219 -11.765 -9.959 1.00 93.31 121 LEU A CA 1
ATOM 962 C C . LEU A 1 121 ? 0.871 -10.726 -9.652 1.00 93.31 121 LEU A C 1
ATOM 964 O O . LEU A 1 121 ? 2.045 -10.975 -9.911 1.00 93.31 121 LEU A O 1
ATOM 968 N N . TRP A 1 122 ? 0.523 -9.565 -9.088 1.00 93.62 122 TRP A N 1
ATOM 969 C CA . TRP A 1 122 ? 1.480 -8.488 -8.786 1.00 93.62 122 TRP A CA 1
ATOM 970 C C . TRP A 1 122 ? 2.055 -8.553 -7.366 1.00 93.62 122 TRP A C 1
ATOM 972 O O . TRP A 1 122 ? 2.667 -7.592 -6.891 1.00 93.62 122 TRP A O 1
ATOM 982 N N . ALA A 1 123 ? 1.857 -9.677 -6.670 1.00 93.62 123 ALA A N 1
ATOM 983 C CA . ALA A 1 123 ? 2.311 -9.902 -5.300 1.00 93.62 123 ALA A CA 1
ATOM 984 C C . ALA A 1 123 ? 1.927 -8.724 -4.382 1.00 93.62 123 ALA A C 1
ATOM 986 O O . ALA A 1 123 ? 0.758 -8.343 -4.314 1.00 93.62 123 ALA A O 1
ATOM 987 N N . ALA A 1 124 ? 2.901 -8.105 -3.713 1.00 93.44 124 ALA A N 1
ATOM 988 C CA . ALA A 1 124 ? 2.689 -6.983 -2.803 1.00 93.44 124 ALA A CA 1
ATOM 989 C C . ALA A 1 124 ? 2.239 -5.673 -3.488 1.00 93.44 124 ALA A C 1
ATOM 991 O O . ALA A 1 124 ? 1.945 -4.709 -2.778 1.00 93.44 124 ALA A O 1
ATOM 992 N N . TYR A 1 125 ? 2.204 -5.605 -4.822 1.00 94.25 125 TYR A N 1
ATOM 993 C CA . TYR A 1 125 ? 1.651 -4.474 -5.578 1.00 94.25 125 TYR A CA 1
ATOM 994 C C . TYR A 1 125 ? 0.209 -4.708 -6.040 1.00 94.25 125 TYR A C 1
ATOM 996 O O . TYR A 1 125 ? -0.417 -3.785 -6.560 1.00 94.25 125 TYR A O 1
ATOM 1004 N N . SER A 1 126 ? -0.330 -5.912 -5.831 1.00 93.19 126 SER A N 1
ATOM 1005 C CA . SER A 1 126 ? -1.731 -6.210 -6.125 1.00 93.19 126 SER A CA 1
ATOM 1006 C C . SER A 1 126 ? -2.629 -5.304 -5.276 1.00 93.19 126 SER A C 1
ATOM 1008 O O . SER A 1 126 ? -2.445 -5.243 -4.053 1.00 93.19 126 SER A O 1
ATOM 1010 N N . PRO A 1 127 ? -3.619 -4.616 -5.871 1.00 91.00 127 PRO A N 1
ATOM 1011 C CA . PRO A 1 127 ? -4.733 -4.076 -5.108 1.00 91.00 127 PRO A CA 1
ATOM 1012 C C . PRO A 1 127 ? -5.340 -5.157 -4.206 1.00 91.00 127 PRO A C 1
ATOM 1014 O O . PRO A 1 127 ? -5.373 -6.326 -4.588 1.00 91.00 127 PRO A O 1
ATOM 1017 N N . TYR A 1 128 ? -5.815 -4.785 -3.013 1.00 89.06 128 TYR A N 1
ATOM 1018 C CA . TYR A 1 128 ? -6.473 -5.750 -2.132 1.00 89.06 128 TYR A CA 1
ATOM 1019 C C . TYR A 1 128 ? -7.663 -6.402 -2.848 1.00 89.06 128 TYR A C 1
ATOM 1021 O O . TYR A 1 128 ? -8.499 -5.703 -3.420 1.00 89.06 128 T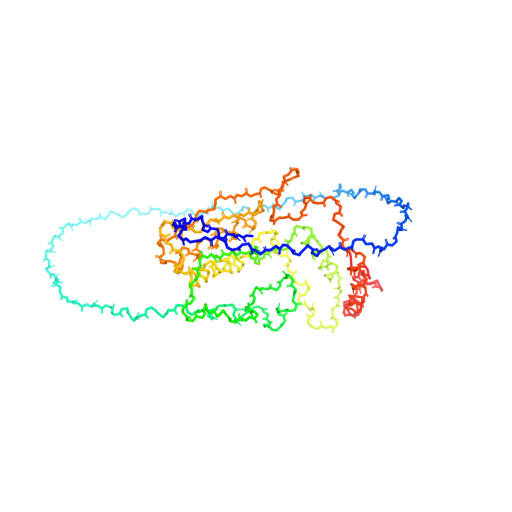YR A O 1
ATOM 1029 N N . TYR A 1 129 ? -7.745 -7.725 -2.748 1.00 86.81 129 TYR A N 1
ATOM 1030 C CA . TYR A 1 129 ? -8.881 -8.535 -3.160 1.00 86.81 129 TYR A CA 1
ATOM 1031 C C . TYR A 1 129 ? -9.232 -9.505 -2.031 1.00 86.81 129 TYR A C 1
ATOM 1033 O O . TYR A 1 129 ? -8.356 -9.924 -1.266 1.00 86.81 129 TYR A O 1
ATOM 1041 N N . SER A 1 130 ? -10.511 -9.855 -1.905 1.00 86.00 130 SER A N 1
ATOM 1042 C CA . SER A 1 130 ? -10.923 -10.829 -0.900 1.00 86.00 130 SER A CA 1
ATOM 1043 C C . SER A 1 130 ? -10.519 -12.236 -1.336 1.00 86.00 130 SER A C 1
ATOM 1045 O O . SER A 1 130 ? -10.777 -12.639 -2.466 1.00 86.00 130 SER A O 1
ATOM 1047 N N . VAL A 1 131 ? -9.901 -13.007 -0.441 1.00 87.44 131 VAL A N 1
ATOM 1048 C CA . VAL A 1 131 ? -9.621 -14.437 -0.684 1.00 87.44 131 VAL A CA 1
ATOM 1049 C C . VAL A 1 131 ? -10.811 -15.326 -0.318 1.00 87.44 131 VAL A C 1
ATOM 1051 O O . VAL A 1 131 ? -10.898 -16.467 -0.762 1.00 87.44 131 VAL A O 1
ATOM 1054 N N . GLN A 1 132 ? -11.722 -14.804 0.506 1.00 85.31 132 GLN A N 1
ATOM 1055 C CA . GLN A 1 132 ? -12.935 -15.480 0.944 1.00 85.31 132 GLN A CA 1
ATOM 1056 C C . GLN A 1 132 ? -13.961 -14.452 1.427 1.00 85.31 132 GLN A C 1
ATOM 1058 O O . GLN A 1 132 ? -13.598 -13.411 1.974 1.00 85.31 132 GLN A O 1
ATOM 1063 N N . GLU A 1 133 ? -15.246 -14.748 1.270 1.00 84.50 133 GLU A N 1
ATOM 1064 C CA . GLU A 1 133 ? -16.299 -13.975 1.924 1.00 84.50 133 GLU A CA 1
ATOM 1065 C C . GLU A 1 133 ? -16.218 -14.100 3.452 1.00 84.50 133 GLU A C 1
ATOM 1067 O O . GLU A 1 133 ? -15.947 -15.174 4.001 1.00 84.50 133 GLU A O 1
ATOM 1072 N N . TYR A 1 134 ? -16.473 -12.994 4.152 1.00 86.31 134 TYR A N 1
ATOM 1073 C CA . TYR A 1 134 ? -16.568 -13.008 5.605 1.00 86.31 134 TYR A CA 1
ATOM 1074 C C . TYR A 1 134 ? -17.785 -13.823 6.048 1.00 86.31 134 TYR A C 1
ATOM 1076 O O . TYR A 1 134 ? -18.896 -13.621 5.560 1.00 86.31 134 TYR A O 1
ATOM 1084 N N . LYS A 1 135 ? -17.579 -14.714 7.020 1.00 89.94 135 LYS A N 1
ATOM 1085 C CA . LYS A 1 135 ? -18.657 -15.444 7.687 1.00 89.94 135 LYS A CA 1
ATOM 1086 C C . LYS A 1 135 ? -18.807 -14.904 9.111 1.00 89.94 135 LYS A C 1
ATOM 1088 O O . LYS A 1 135 ? -17.815 -14.927 9.845 1.00 89.94 135 LYS A O 1
ATOM 1093 N N . PRO A 1 136 ? -19.997 -14.422 9.511 1.00 87.88 136 PRO A N 1
ATOM 1094 C CA . PRO A 1 136 ? -20.230 -14.017 10.891 1.00 87.88 136 PRO A CA 1
ATOM 1095 C C . PRO A 1 136 ? -20.097 -15.223 11.839 1.00 87.88 136 PRO A C 1
ATOM 1097 O O . PRO A 1 136 ? -20.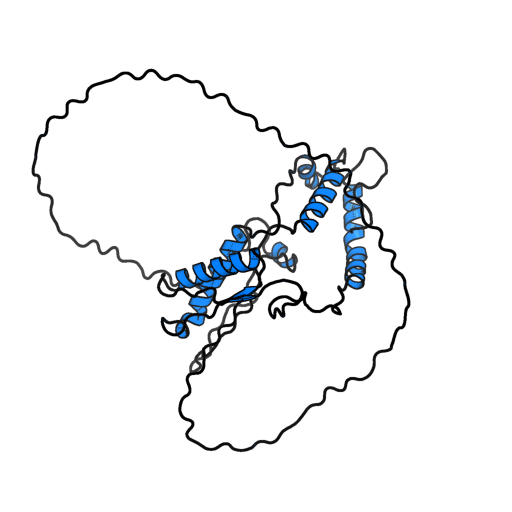155 -16.371 11.382 1.00 87.88 136 PRO A O 1
ATOM 1100 N N . PRO A 1 137 ? -19.919 -14.992 13.154 1.00 91.00 137 PRO A N 1
ATOM 1101 C CA . PRO A 1 137 ? -19.900 -16.071 14.134 1.00 91.00 137 PRO A CA 1
ATOM 1102 C C . PRO A 1 137 ? -21.154 -16.958 14.052 1.00 91.00 137 PRO A C 1
ATOM 1104 O O . PRO A 1 137 ? -22.221 -16.460 13.680 1.00 91.00 137 PRO A O 1
ATOM 1107 N N . PRO A 1 138 ? -21.051 -18.249 14.420 1.00 94.06 138 PRO A N 1
ATOM 1108 C CA . PRO A 1 138 ? -22.205 -19.138 14.493 1.00 94.06 138 PRO A CA 1
ATOM 1109 C C . PRO A 1 138 ? -23.306 -18.605 15.414 1.00 94.06 138 PRO A C 1
ATOM 1111 O O . PRO A 1 138 ? -23.055 -17.799 16.312 1.00 94.06 138 PRO A O 1
ATOM 1114 N N . GLU A 1 139 ? -24.526 -19.106 15.227 1.00 93.69 139 GLU A N 1
ATOM 1115 C CA . GLU A 1 139 ? -25.643 -18.797 16.117 1.00 93.69 139 GLU A CA 1
ATOM 1116 C C . GLU A 1 139 ? -25.296 -19.142 17.577 1.00 93.69 139 GLU A C 1
ATOM 1118 O O . GLU A 1 139 ? -24.716 -20.188 17.865 1.00 93.69 139 GLU A O 1
ATOM 1123 N N . GLY A 1 140 ? -25.615 -18.229 18.498 1.00 93.94 140 GLY A N 1
ATOM 1124 C CA . GLY A 1 140 ? -25.257 -18.343 19.915 1.00 93.94 140 GLY A CA 1
ATOM 1125 C C . GLY A 1 140 ? -23.826 -17.906 20.264 1.00 93.94 140 GLY A C 1
ATOM 1126 O O . GLY A 1 140 ? -23.488 -17.854 21.444 1.00 93.94 140 GLY A O 1
ATOM 1127 N N . CYS A 1 141 ? -22.987 -17.555 19.283 1.00 95.38 141 CYS A N 1
ATOM 1128 C CA . CYS A 1 141 ? -21.689 -16.923 19.517 1.00 95.38 141 CYS A CA 1
ATOM 1129 C C . CYS A 1 141 ? -21.768 -15.406 19.315 1.00 95.38 141 CYS A C 1
ATOM 1131 O O . CYS A 1 141 ? -22.396 -14.910 18.380 1.00 95.38 141 CYS A O 1
ATOM 1133 N N . HIS A 1 142 ? -21.051 -14.660 20.155 1.00 91.94 142 HIS A N 1
ATOM 1134 C CA . HIS A 1 142 ? -20.948 -13.207 20.049 1.00 91.94 142 HIS A CA 1
ATOM 1135 C C . HIS A 1 142 ? -19.481 -12.789 20.016 1.00 91.94 142 HIS A C 1
ATOM 1137 O O . HIS A 1 142 ? -18.651 -13.336 20.742 1.00 91.94 142 HIS A O 1
ATOM 1143 N N . LEU A 1 143 ? -19.160 -11.816 19.162 1.00 91.75 143 LEU A N 1
ATOM 1144 C CA . LEU A 1 143 ? -17.835 -11.207 19.152 1.00 91.75 143 LEU A CA 1
ATOM 1145 C C . LEU A 1 143 ? -17.624 -10.443 20.458 1.00 91.75 143 LEU A C 1
ATOM 1147 O O . LEU A 1 143 ? -18.485 -9.662 20.857 1.00 91.75 143 LEU A O 1
ATOM 1151 N N . THR A 1 144 ? -16.463 -10.629 21.078 1.00 93.88 144 THR A N 1
ATOM 1152 C CA . THR A 1 144 ? -16.041 -9.876 22.269 1.00 93.88 144 THR A CA 1
ATOM 1153 C C . THR A 1 144 ? -14.830 -8.988 21.997 1.00 93.88 144 THR A C 1
ATOM 1155 O O . THR A 1 144 ? -14.637 -8.000 22.694 1.00 93.88 144 THR A O 1
ATOM 1158 N N . GLN A 1 145 ? -14.033 -9.298 20.969 1.00 93.75 145 GLN A N 1
ATOM 1159 C CA . GLN A 1 145 ? -12.818 -8.571 20.601 1.00 93.75 145 GLN A CA 1
ATOM 1160 C C . GLN A 1 145 ? -12.425 -8.866 19.148 1.00 93.75 145 GLN A C 1
ATOM 1162 O O . GLN A 1 145 ? -12.620 -9.979 18.662 1.00 93.75 145 GLN A O 1
ATOM 1167 N N . VAL A 1 146 ? -11.825 -7.888 18.460 1.00 94.12 146 VAL A N 1
ATOM 1168 C CA . VAL A 1 146 ? -11.300 -8.040 17.091 1.00 94.12 146 VAL A CA 1
ATOM 1169 C C . VAL A 1 146 ? -9.988 -7.272 16.963 1.00 94.12 146 VAL A C 1
ATOM 1171 O O . VAL A 1 146 ? -9.914 -6.134 17.369 1.00 94.12 146 VAL A O 1
ATOM 1174 N N . ASN A 1 147 ? -8.938 -7.816 16.356 1.00 95.12 147 ASN A N 1
ATOM 1175 C CA . ASN A 1 147 ? -7.725 -7.040 16.056 1.00 95.12 147 ASN A CA 1
ATOM 1176 C C . ASN A 1 147 ? -7.484 -7.056 14.548 1.00 95.12 147 ASN A C 1
ATOM 1178 O O . ASN A 1 147 ? -7.499 -8.124 13.946 1.00 95.12 147 ASN A O 1
ATOM 1182 N N . ILE A 1 148 ? -7.318 -5.882 13.930 1.00 95.88 148 ILE A N 1
ATOM 1183 C CA . ILE A 1 148 ? -7.250 -5.750 12.466 1.00 95.88 148 ILE A CA 1
ATOM 1184 C C . ILE A 1 148 ? -5.870 -5.257 12.065 1.00 95.88 148 ILE A C 1
ATOM 1186 O O . ILE A 1 148 ? -5.679 -4.056 11.968 1.00 95.88 148 ILE A O 1
ATOM 1190 N N . LEU A 1 149 ? -4.928 -6.156 11.765 1.00 96.62 149 LEU A N 1
ATOM 1191 C CA . LEU A 1 149 ? -3.634 -5.735 11.232 1.00 96.62 149 LEU A CA 1
ATOM 1192 C C . LEU A 1 149 ? -3.733 -5.397 9.734 1.00 96.62 149 LEU A C 1
ATOM 1194 O O . LEU A 1 149 ? -3.948 -6.283 8.914 1.00 96.62 149 LEU A O 1
ATOM 1198 N N . GLN A 1 150 ? -3.539 -4.131 9.365 1.00 94.69 150 GLN A N 1
ATOM 1199 C CA . GLN A 1 150 ? -3.647 -3.668 7.976 1.00 94.69 150 GLN A CA 1
ATOM 1200 C C . GLN A 1 150 ? -2.387 -2.922 7.477 1.00 94.69 150 GLN A C 1
ATOM 1202 O O . GLN A 1 150 ? -1.667 -2.270 8.243 1.00 94.69 150 GLN A O 1
ATOM 1207 N N . ARG A 1 151 ? -2.109 -3.039 6.172 1.00 97.00 151 ARG A N 1
ATOM 1208 C CA . ARG A 1 151 ? -1.088 -2.272 5.436 1.00 97.00 151 ARG A CA 1
ATOM 1209 C C . ARG A 1 151 ? -1.677 -0.952 4.919 1.00 97.00 151 ARG A C 1
ATOM 1211 O O . ARG A 1 151 ? -2.890 -0.807 4.829 1.00 97.00 151 ARG A O 1
ATOM 1218 N N . HIS A 1 152 ? -0.822 0.001 4.559 1.00 97.25 152 HIS A N 1
ATOM 1219 C CA . HIS A 1 152 ? -1.239 1.174 3.788 1.00 97.25 152 HIS A CA 1
ATOM 1220 C C . HIS A 1 152 ? -1.908 0.787 2.449 1.00 97.25 152 HIS A C 1
ATOM 1222 O O . HIS A 1 152 ? -1.674 -0.308 1.929 1.00 97.25 152 HIS A O 1
ATOM 1228 N N . GLY A 1 153 ? -2.693 1.702 1.876 1.00 95.81 153 GLY A N 1
ATOM 1229 C CA . GLY A 1 153 ? -3.307 1.534 0.553 1.00 95.81 153 GLY A CA 1
ATOM 1230 C C . GLY A 1 153 ? -2.297 1.568 -0.603 1.00 95.81 153 GLY A C 1
ATOM 1231 O O . GLY A 1 153 ? -1.086 1.717 -0.394 1.00 95.81 153 GLY A O 1
ATOM 1232 N N . ALA A 1 154 ? -2.789 1.434 -1.837 1.00 95.44 154 ALA A N 1
ATOM 1233 C CA . ALA A 1 154 ? -1.967 1.587 -3.037 1.00 95.44 154 ALA A CA 1
ATOM 1234 C C . ALA A 1 154 ? -1.265 2.958 -3.077 1.00 95.44 154 ALA A C 1
ATOM 1236 O O . ALA A 1 154 ? -1.829 3.981 -2.689 1.00 95.44 154 ALA A O 1
ATOM 1237 N N . ARG A 1 155 ? -0.022 2.976 -3.556 1.00 96.31 155 ARG A N 1
ATOM 1238 C CA . ARG A 1 155 ? 0.856 4.151 -3.520 1.00 96.31 155 ARG A CA 1
ATOM 1239 C C . ARG A 1 155 ? 1.675 4.289 -4.791 1.00 96.31 155 ARG A C 1
ATOM 1241 O O . ARG A 1 155 ? 1.838 3.317 -5.529 1.00 96.31 155 ARG A O 1
ATOM 1248 N N . TYR A 1 156 ? 2.246 5.468 -4.980 1.00 96.88 156 TYR A N 1
ATOM 1249 C CA . TYR A 1 156 ? 3.310 5.684 -5.947 1.00 96.88 156 TYR A CA 1
ATOM 1250 C C . TYR A 1 156 ? 4.588 4.904 -5.577 1.00 96.88 156 TYR A C 1
ATOM 1252 O O . TYR A 1 156 ? 4.756 4.505 -4.412 1.00 96.88 156 TYR A O 1
ATOM 1260 N N . PRO A 1 157 ? 5.507 4.656 -6.532 1.00 96.88 157 PRO A N 1
ATOM 1261 C CA . PRO A 1 157 ? 6.804 4.048 -6.237 1.00 96.88 157 PRO A CA 1
ATOM 1262 C C . PRO A 1 157 ? 7.587 4.873 -5.208 1.00 96.88 157 PRO A C 1
ATOM 1264 O O . PRO A 1 157 ? 7.350 6.064 -5.048 1.00 96.88 157 PRO A O 1
ATOM 1267 N N . THR A 1 158 ? 8.516 4.250 -4.482 1.00 95.19 158 THR A N 1
ATOM 1268 C CA . THR A 1 158 ? 9.415 5.037 -3.617 1.00 95.19 158 THR A CA 1
ATOM 1269 C C . THR A 1 158 ? 10.364 5.856 -4.485 1.00 95.19 158 THR A C 1
ATOM 1271 O O . THR A 1 158 ? 10.607 5.472 -5.630 1.00 95.19 158 THR A O 1
ATOM 1274 N N . LEU A 1 159 ? 10.960 6.924 -3.951 1.00 93.62 159 LEU A N 1
ATOM 1275 C CA . LEU A 1 159 ? 11.919 7.746 -4.704 1.00 93.62 159 LEU A CA 1
ATOM 1276 C C . LEU A 1 159 ? 12.995 6.922 -5.441 1.00 93.62 159 LEU A C 1
ATOM 1278 O O . LEU A 1 159 ? 13.208 7.103 -6.641 1.00 93.62 159 LEU A O 1
ATOM 1282 N N . GLY A 1 160 ? 13.625 5.966 -4.749 1.00 93.88 160 GLY A N 1
ATOM 1283 C CA . GLY A 1 160 ? 14.638 5.087 -5.348 1.00 93.88 160 GLY A CA 1
ATOM 1284 C C . GLY A 1 160 ? 14.086 4.202 -6.472 1.00 93.88 160 GLY A C 1
ATOM 1285 O O . GLY A 1 160 ? 14.722 4.053 -7.513 1.00 93.88 160 GLY A O 1
ATOM 1286 N N . GLN A 1 161 ? 12.873 3.666 -6.308 1.00 94.44 161 GLN A N 1
ATOM 1287 C CA . GLN A 1 161 ? 12.231 2.862 -7.350 1.00 94.44 161 GLN A CA 1
ATOM 1288 C C . GLN A 1 161 ? 11.798 3.721 -8.545 1.00 94.44 161 GLN A C 1
ATOM 1290 O O . GLN A 1 161 ? 11.984 3.291 -9.680 1.00 94.44 161 GLN A O 1
ATOM 1295 N N . SER A 1 162 ? 11.295 4.939 -8.320 1.00 94.94 162 SER A N 1
ATOM 1296 C CA . SER A 1 162 ? 10.980 5.881 -9.402 1.00 94.94 162 SER A CA 1
ATOM 1297 C C . SER A 1 162 ? 12.214 6.211 -10.239 1.00 94.94 162 SER A C 1
ATOM 1299 O O . SER A 1 162 ? 12.134 6.186 -11.464 1.00 94.94 162 SER A O 1
ATOM 1301 N N . ALA A 1 163 ? 13.374 6.431 -9.610 1.00 94.88 163 ALA A N 1
ATOM 1302 C CA . ALA A 1 163 ? 14.623 6.665 -10.335 1.00 94.88 163 ALA A CA 1
ATOM 1303 C C . ALA A 1 163 ? 15.033 5.463 -11.207 1.00 94.88 163 ALA A C 1
ATOM 1305 O O . ALA A 1 163 ? 15.429 5.641 -12.362 1.00 94.88 163 ALA A O 1
ATOM 1306 N N . ARG A 1 164 ? 14.893 4.233 -10.691 1.00 94.00 164 ARG A N 1
ATOM 1307 C CA . ARG A 1 164 ? 15.180 3.001 -11.448 1.00 94.00 164 ARG A CA 1
ATOM 1308 C C . ARG A 1 164 ? 14.233 2.820 -12.635 1.00 94.00 164 ARG A C 1
ATOM 1310 O O . ARG A 1 164 ? 14.696 2.522 -13.734 1.00 94.00 164 ARG A O 1
ATOM 1317 N N . ILE A 1 165 ? 12.932 3.050 -12.440 1.00 94.12 165 ILE A N 1
ATOM 1318 C CA . ILE A 1 165 ? 11.933 2.956 -13.517 1.00 94.12 165 ILE A CA 1
ATOM 1319 C C . ILE A 1 165 ? 12.206 4.010 -14.594 1.00 94.12 165 ILE A C 1
ATOM 1321 O O . ILE A 1 165 ? 12.256 3.668 -15.774 1.00 94.12 165 ILE A O 1
ATOM 1325 N N . ALA A 1 166 ? 12.445 5.264 -14.202 1.00 93.38 166 ALA A N 1
ATOM 1326 C CA . ALA A 1 166 ? 12.763 6.341 -15.135 1.00 93.38 166 ALA A CA 1
ATOM 1327 C C . ALA A 1 166 ? 14.042 6.045 -15.933 1.00 93.38 166 ALA A C 1
ATOM 1329 O O . ALA A 1 166 ? 14.064 6.230 -17.145 1.00 93.38 166 ALA A O 1
ATOM 1330 N N . THR A 1 167 ? 15.080 5.509 -15.284 1.00 92.62 167 THR A N 1
ATOM 1331 C CA . THR A 1 167 ? 16.329 5.117 -15.958 1.00 92.62 167 THR A CA 1
ATOM 1332 C C . THR A 1 167 ? 16.096 4.002 -16.979 1.00 92.62 167 THR A C 1
ATOM 1334 O O . THR A 1 167 ? 16.582 4.086 -18.105 1.00 92.62 167 THR A O 1
ATOM 1337 N N . ALA A 1 168 ? 15.338 2.962 -16.616 1.00 90.25 168 ALA A N 1
ATOM 1338 C CA . ALA A 1 168 ? 15.005 1.877 -17.538 1.00 90.25 168 ALA A CA 1
ATOM 1339 C C . ALA A 1 168 ? 14.174 2.373 -18.733 1.00 90.25 168 ALA A C 1
ATOM 1341 O O . ALA A 1 168 ? 14.433 1.979 -19.870 1.00 90.25 168 ALA A O 1
ATOM 1342 N N . LEU A 1 169 ? 13.217 3.273 -18.489 1.00 92.94 169 LEU A N 1
ATOM 1343 C CA . LEU A 1 169 ? 12.420 3.904 -19.537 1.00 92.94 169 LEU A CA 1
ATOM 1344 C C . LEU A 1 169 ? 13.286 4.746 -20.480 1.00 92.94 169 LEU A C 1
ATOM 1346 O O . LEU A 1 169 ? 13.157 4.599 -21.691 1.00 92.94 169 LEU A O 1
ATOM 1350 N N . MET A 1 170 ? 14.178 5.585 -19.944 1.00 91.06 170 MET A N 1
ATOM 1351 C CA . MET A 1 170 ? 15.081 6.417 -20.748 1.00 91.06 170 MET A CA 1
ATOM 1352 C C . MET A 1 170 ? 15.935 5.566 -21.684 1.00 91.06 170 MET A C 1
ATOM 1354 O O . MET A 1 170 ? 16.015 5.872 -22.868 1.00 91.06 170 MET A O 1
ATOM 1358 N N . ARG A 1 171 ? 16.497 4.456 -21.186 1.00 88.81 171 ARG A N 1
ATOM 1359 C CA . ARG A 1 171 ? 17.242 3.506 -22.025 1.00 88.81 171 ARG A CA 1
ATOM 1360 C C . ARG A 1 171 ? 16.375 2.959 -23.153 1.00 88.81 171 ARG A C 1
ATOM 1362 O O . ARG A 1 171 ? 16.760 3.021 -24.310 1.00 88.81 171 ARG A O 1
ATOM 1369 N N . LEU A 1 172 ? 15.165 2.493 -22.844 1.00 89.69 172 LEU A N 1
ATOM 1370 C CA . LEU A 1 172 ? 14.230 2.019 -23.867 1.00 89.69 172 LEU A CA 1
ATOM 1371 C C . LEU A 1 172 ? 13.890 3.117 -24.894 1.00 89.69 172 LEU A C 1
ATOM 1373 O O . LEU A 1 172 ? 13.768 2.844 -26.088 1.00 89.69 172 LEU A O 1
ATOM 1377 N N . GLN A 1 173 ? 13.790 4.373 -24.476 1.00 91.62 173 GLN A N 1
ATOM 1378 C CA . GLN A 1 173 ? 13.528 5.501 -25.373 1.00 91.62 173 GLN A CA 1
ATOM 1379 C C . GLN A 1 173 ? 14.693 5.831 -26.323 1.00 91.62 173 GLN A C 1
ATOM 1381 O O . GLN A 1 173 ? 14.460 6.495 -27.332 1.00 91.62 173 GLN A O 1
ATOM 1386 N N . GLU A 1 174 ? 15.909 5.330 -26.076 1.00 89.06 174 GLU A N 1
ATOM 1387 C CA . GLU A 1 174 ? 17.047 5.450 -27.005 1.00 89.06 174 GLU A CA 1
ATOM 1388 C C . GLU A 1 174 ? 16.913 4.539 -28.239 1.00 89.06 174 GLU A C 1
ATOM 1390 O O . GLU A 1 174 ? 17.610 4.736 -29.238 1.00 89.06 174 GLU A O 1
ATOM 1395 N N . ALA A 1 175 ? 16.007 3.553 -28.211 1.00 88.12 175 ALA A N 1
ATOM 1396 C CA . ALA A 1 175 ? 15.776 2.666 -29.343 1.00 88.12 175 ALA A CA 1
ATOM 1397 C C . ALA A 1 175 ? 15.269 3.439 -30.575 1.00 88.12 175 ALA A C 1
ATOM 1399 O O . ALA A 1 175 ? 14.265 4.159 -30.537 1.00 88.12 175 ALA A O 1
ATOM 1400 N N . VAL A 1 176 ? 15.921 3.222 -31.719 1.00 85.75 176 VAL A N 1
ATOM 1401 C CA . VAL A 1 176 ? 15.556 3.856 -32.996 1.00 85.75 176 VAL A CA 1
ATOM 1402 C C . VAL A 1 176 ? 14.217 3.314 -33.484 1.00 85.75 176 VAL A C 1
ATOM 1404 O O . VAL A 1 176 ? 13.343 4.055 -33.951 1.00 85.75 176 VAL A O 1
ATOM 1407 N N . LEU A 1 177 ? 14.039 2.000 -33.361 1.00 87.38 177 LEU A N 1
ATOM 1408 C CA . LEU A 1 177 ? 12.881 1.280 -33.862 1.00 87.38 177 LEU A CA 1
ATOM 1409 C C . LEU A 1 177 ? 12.474 0.172 -32.894 1.00 87.38 177 LEU A C 1
ATOM 1411 O O . LEU A 1 177 ? 13.315 -0.567 -32.389 1.00 87.38 177 LEU A O 1
ATOM 1415 N N . TYR A 1 178 ? 11.164 0.020 -32.730 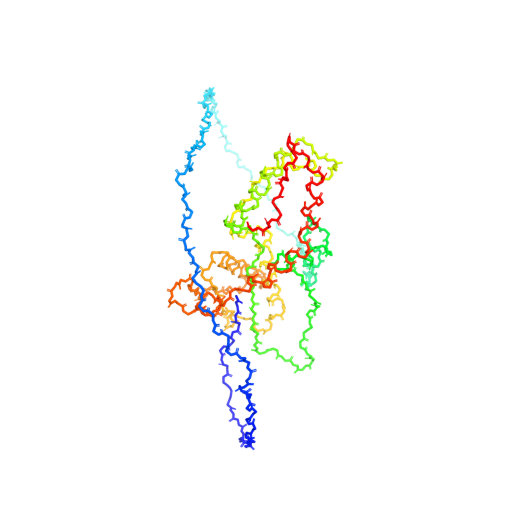1.00 92.00 178 TYR A N 1
ATOM 1416 C CA . TYR A 1 178 ? 10.558 -1.168 -32.151 1.00 92.00 178 TYR A CA 1
ATOM 1417 C C . TYR A 1 178 ? 9.995 -2.025 -33.280 1.00 92.00 178 TYR A C 1
ATOM 1419 O O . TYR A 1 178 ? 9.290 -1.517 -34.148 1.00 92.00 178 TYR A O 1
ATOM 1427 N N . THR A 1 179 ? 10.335 -3.312 -33.294 1.00 91.50 179 THR A N 1
ATOM 1428 C CA . THR A 1 179 ? 9.808 -4.263 -34.293 1.00 91.50 179 THR A CA 1
ATOM 1429 C C . THR A 1 179 ? 8.425 -4.812 -33.933 1.00 91.50 179 THR A C 1
ATOM 1431 O O . THR A 1 179 ? 7.784 -5.442 -34.770 1.00 91.50 179 THR A O 1
ATOM 1434 N N . ASP A 1 180 ? 7.954 -4.540 -32.713 1.00 92.31 180 ASP A N 1
ATOM 1435 C CA . ASP A 1 180 ? 6.630 -4.891 -32.205 1.00 92.31 180 ASP A CA 1
ATOM 1436 C C . ASP A 1 180 ? 5.848 -3.611 -31.872 1.00 92.31 180 ASP A C 1
ATOM 1438 O O . ASP A 1 180 ? 6.297 -2.785 -31.070 1.00 92.31 180 ASP A O 1
ATOM 1442 N N . ALA A 1 181 ? 4.663 -3.465 -32.471 1.00 92.62 181 ALA A N 1
ATOM 1443 C CA . ALA A 1 181 ? 3.787 -2.311 -32.287 1.00 92.62 181 ALA A CA 1
ATOM 1444 C C . ALA A 1 181 ? 3.337 -2.125 -30.824 1.00 92.62 181 ALA A C 1
ATOM 1446 O O . ALA A 1 181 ? 3.088 -0.999 -30.396 1.00 92.62 181 ALA A O 1
ATOM 1447 N N . HIS A 1 182 ? 3.296 -3.194 -30.015 1.00 93.62 182 HIS A N 1
ATOM 1448 C CA . HIS A 1 182 ? 2.946 -3.096 -28.592 1.00 93.62 182 HIS A CA 1
ATOM 1449 C C . HIS A 1 182 ? 3.954 -2.275 -27.767 1.00 93.62 182 HIS A C 1
ATOM 1451 O O . HIS A 1 182 ? 3.641 -1.898 -26.641 1.00 93.62 182 HIS A O 1
ATOM 1457 N N . PHE A 1 183 ? 5.145 -1.984 -28.304 1.00 92.75 183 PHE A N 1
ATOM 1458 C CA . PHE A 1 183 ? 6.185 -1.186 -27.646 1.00 92.75 183 PHE A CA 1
ATOM 1459 C C . PHE A 1 183 ? 6.240 0.264 -28.149 1.00 92.75 183 PHE A C 1
ATOM 1461 O O . PHE A 1 183 ? 6.956 1.083 -27.575 1.00 92.75 183 PHE A O 1
ATOM 1468 N N . GLU A 1 184 ? 5.475 0.628 -29.183 1.00 89.62 184 GLU A N 1
ATOM 1469 C CA . GLU A 1 184 ? 5.533 1.974 -29.775 1.00 89.62 184 GLU A CA 1
ATOM 1470 C C . GLU A 1 184 ? 5.164 3.084 -28.785 1.00 89.62 184 GLU A C 1
ATOM 1472 O O . GLU A 1 184 ? 5.703 4.190 -28.879 1.00 89.62 184 GLU A O 1
ATOM 1477 N N . PHE A 1 185 ? 4.311 2.786 -27.796 1.00 93.50 185 PHE A N 1
ATOM 1478 C CA . PHE A 1 185 ? 3.921 3.747 -26.759 1.00 93.50 185 PHE A CA 1
ATOM 1479 C C . PHE A 1 185 ? 5.125 4.286 -25.974 1.00 93.50 185 PHE A C 1
ATOM 1481 O O . PHE A 1 185 ? 5.097 5.435 -25.538 1.00 93.50 185 PHE A O 1
ATOM 1488 N N . ILE A 1 186 ? 6.194 3.493 -25.832 1.00 94.00 186 ILE A N 1
ATOM 1489 C CA . ILE A 1 186 ? 7.370 3.831 -25.022 1.00 94.00 186 ILE A CA 1
ATOM 1490 C C . ILE A 1 186 ? 8.042 5.109 -25.528 1.00 94.00 186 ILE A C 1
ATOM 1492 O O . ILE A 1 186 ? 8.456 5.941 -24.720 1.00 94.00 186 ILE A O 1
ATOM 1496 N N . LYS A 1 187 ? 8.091 5.311 -26.853 1.00 90.75 187 LYS A N 1
ATOM 1497 C CA . LYS A 1 187 ? 8.736 6.481 -27.477 1.00 90.75 187 LYS A CA 1
ATOM 1498 C C . LYS A 1 187 ? 8.170 7.812 -26.988 1.00 90.75 187 LYS A C 1
ATOM 1500 O O . LYS A 1 187 ? 8.904 8.789 -26.911 1.00 90.75 187 LYS A O 1
ATOM 1505 N N . ASN A 1 188 ? 6.878 7.835 -26.672 1.00 92.56 188 ASN A N 1
ATOM 1506 C CA . ASN A 1 188 ? 6.156 9.047 -26.289 1.00 92.56 188 ASN A CA 1
ATOM 1507 C C . ASN A 1 188 ? 5.651 8.996 -24.842 1.00 92.56 188 ASN A C 1
ATOM 1509 O O . ASN A 1 188 ? 4.934 9.899 -24.420 1.00 92.56 188 ASN A O 1
ATOM 1513 N N . TYR A 1 189 ? 5.969 7.935 -24.097 1.00 95.81 189 TYR A N 1
ATOM 1514 C CA . TYR A 1 189 ? 5.536 7.804 -22.716 1.00 95.81 189 TYR A CA 1
ATOM 1515 C C . TYR A 1 189 ? 6.320 8.776 -21.830 1.00 95.81 189 TYR A C 1
ATOM 1517 O O . TYR A 1 189 ? 7.545 8.701 -21.730 1.00 95.81 189 TYR A O 1
ATOM 1525 N N . GLU A 1 190 ? 5.606 9.673 -21.163 1.00 95.19 190 GLU A N 1
ATOM 1526 C CA . GLU A 1 190 ? 6.173 10.585 -20.176 1.00 95.19 190 GLU A CA 1
ATOM 1527 C C . GLU A 1 190 ? 6.029 9.975 -18.778 1.00 95.19 190 GLU A C 1
ATOM 1529 O O . GLU A 1 190 ? 4.926 9.655 -18.331 1.00 95.19 190 GLU A O 1
ATOM 1534 N N . TYR A 1 191 ? 7.153 9.783 -18.082 1.00 94.62 191 TYR A N 1
ATOM 1535 C CA . TYR A 1 191 ? 7.128 9.321 -16.696 1.00 94.62 191 TYR A CA 1
ATOM 1536 C C . TYR A 1 191 ? 6.808 10.490 -15.761 1.00 94.62 191 TYR A C 1
ATOM 1538 O O . TYR A 1 191 ? 7.705 11.217 -15.342 1.00 94.62 191 TYR A O 1
ATOM 1546 N N . ASP A 1 192 ? 5.529 10.636 -15.425 1.00 94.44 192 ASP A N 1
ATOM 1547 C CA . ASP A 1 192 ? 5.004 11.671 -14.521 1.00 94.44 192 ASP A CA 1
ATOM 1548 C C . ASP A 1 192 ? 4.322 11.046 -13.289 1.00 94.44 192 ASP A C 1
ATOM 1550 O O . ASP A 1 192 ? 3.193 11.362 -12.916 1.00 94.44 192 ASP A O 1
ATOM 1554 N N . LEU A 1 193 ? 4.979 10.052 -12.682 1.00 94.00 193 LEU A N 1
ATOM 1555 C CA . LEU A 1 193 ? 4.526 9.487 -11.412 1.00 94.00 193 LEU A CA 1
ATOM 1556 C C . LEU A 1 193 ? 5.194 10.224 -10.250 1.00 94.00 193 LEU A C 1
ATOM 1558 O O . LEU A 1 193 ? 6.413 10.405 -10.243 1.00 94.00 193 LEU A O 1
ATOM 1562 N N . ASN A 1 194 ? 4.400 10.572 -9.235 1.00 93.31 194 ASN A N 1
ATOM 1563 C CA . ASN A 1 194 ? 4.913 11.071 -7.958 1.00 93.31 194 ASN A CA 1
ATOM 1564 C C . ASN A 1 194 ? 5.669 9.948 -7.202 1.00 93.31 194 ASN A C 1
ATOM 1566 O O . ASN A 1 194 ? 5.881 8.848 -7.724 1.00 93.31 194 ASN A O 1
ATOM 1570 N N . THR A 1 195 ? 6.096 10.204 -5.968 1.00 95.38 195 THR A N 1
ATOM 1571 C CA . THR A 1 195 ? 6.828 9.249 -5.130 1.00 95.38 195 THR A CA 1
ATOM 1572 C C . THR A 1 195 ? 6.203 9.105 -3.752 1.00 95.38 195 THR A C 1
ATOM 1574 O O . THR A 1 195 ? 5.739 10.086 -3.188 1.00 95.38 195 THR A O 1
ATOM 1577 N N . ASP A 1 196 ? 6.262 7.891 -3.202 1.00 93.44 196 ASP A N 1
ATOM 1578 C CA . ASP A 1 196 ? 5.947 7.496 -1.818 1.00 93.44 196 ASP A CA 1
ATOM 1579 C C . ASP A 1 196 ? 4.485 7.643 -1.357 1.00 93.44 196 ASP A C 1
ATOM 1581 O O . ASP A 1 196 ? 3.991 6.772 -0.626 1.00 93.44 196 ASP A O 1
ATOM 1585 N N . ASP A 1 197 ? 3.797 8.686 -1.808 1.00 94.88 197 ASP A N 1
ATOM 1586 C CA . ASP A 1 197 ? 2.442 9.054 -1.418 1.00 94.88 197 ASP A CA 1
ATOM 1587 C C . ASP A 1 197 ? 1.391 8.024 -1.834 1.00 94.88 197 ASP A C 1
ATOM 1589 O O . ASP A 1 197 ? 1.543 7.274 -2.808 1.00 94.88 197 ASP A O 1
ATOM 1593 N N . LEU A 1 198 ? 0.276 8.015 -1.098 1.00 95.25 198 LEU A N 1
ATOM 1594 C CA . LEU A 1 198 ? -0.894 7.237 -1.483 1.00 95.25 198 LEU A CA 1
ATOM 1595 C C . LEU A 1 198 ? -1.461 7.722 -2.813 1.00 95.25 198 LEU A C 1
ATOM 1597 O O . LEU A 1 198 ? -1.545 8.913 -3.102 1.00 95.25 198 LEU A O 1
ATOM 1601 N N . LEU A 1 199 ? -1.924 6.760 -3.600 1.00 94.56 199 LEU A N 1
ATOM 1602 C CA . LEU A 1 199 ? -2.773 7.048 -4.742 1.00 94.56 199 LEU A CA 1
ATOM 1603 C C . LEU A 1 199 ? -4.173 7.416 -4.236 1.00 94.56 199 LEU A C 1
ATOM 1605 O O . LEU A 1 199 ? -4.620 6.820 -3.254 1.00 94.56 199 LEU A O 1
ATOM 1609 N N . PRO A 1 200 ? -4.941 8.253 -4.957 1.00 93.75 200 PRO A N 1
ATOM 1610 C CA . PRO A 1 200 ? -6.371 8.423 -4.685 1.00 93.75 200 PRO A CA 1
ATOM 1611 C C . PRO A 1 200 ? -7.124 7.083 -4.634 1.00 93.75 200 PRO A C 1
ATOM 1613 O O . PRO A 1 200 ? -8.002 6.870 -3.802 1.00 93.75 200 PRO A O 1
ATOM 1616 N N . PHE A 1 201 ? -6.717 6.124 -5.473 1.00 92.56 201 PHE A N 1
ATOM 1617 C CA . PHE A 1 201 ? -7.207 4.748 -5.410 1.00 92.56 201 PHE A CA 1
ATOM 1618 C C . PHE A 1 201 ? -6.859 4.054 -4.081 1.00 92.56 201 PHE A C 1
ATOM 1620 O O . PHE A 1 201 ? -7.705 3.384 -3.496 1.00 92.56 201 PHE A O 1
ATOM 1627 N N . GLY A 1 202 ? -5.640 4.239 -3.572 1.00 94.25 202 GLY A N 1
ATOM 1628 C CA . GLY A 1 202 ? -5.223 3.716 -2.273 1.00 94.25 202 GLY A CA 1
ATOM 1629 C C . GLY A 1 202 ? -5.982 4.339 -1.107 1.00 94.25 202 GLY A C 1
ATOM 1630 O O . GLY A 1 202 ? -6.380 3.624 -0.192 1.00 94.25 202 GLY A O 1
ATOM 1631 N N . GLU A 1 203 ? -6.255 5.643 -1.155 1.00 95.75 203 GLU A N 1
ATOM 1632 C CA . GLU A 1 203 ? -7.126 6.301 -0.178 1.00 95.75 203 GLU A CA 1
ATOM 1633 C C . GLU A 1 203 ? -8.527 5.684 -0.168 1.00 95.75 203 GLU A C 1
ATOM 1635 O O . GLU A 1 203 ? -9.058 5.357 0.895 1.00 95.75 203 GLU A O 1
ATOM 1640 N N . HIS A 1 204 ? -9.099 5.463 -1.354 1.00 93.31 204 HIS A N 1
ATOM 1641 C CA . HIS A 1 204 ? -10.399 4.821 -1.503 1.00 93.31 204 HIS A CA 1
ATOM 1642 C C . HIS A 1 204 ? -10.405 3.398 -0.926 1.00 93.31 204 HIS A C 1
ATOM 1644 O O . HIS A 1 204 ? -11.330 3.023 -0.207 1.00 93.31 204 HIS A O 1
ATOM 1650 N N . GLN A 1 205 ? -9.359 2.604 -1.185 1.00 92.88 205 GLN A N 1
ATOM 1651 C CA . GLN A 1 205 ? -9.215 1.266 -0.598 1.00 92.88 205 GLN A CA 1
ATOM 1652 C C . GLN A 1 205 ? -9.234 1.302 0.933 1.00 92.88 205 GLN A C 1
ATOM 1654 O O . GLN A 1 205 ? -9.803 0.406 1.558 1.00 92.88 205 GLN A O 1
ATOM 1659 N N . MET A 1 206 ? -8.614 2.315 1.540 1.00 96.12 206 MET A N 1
ATOM 1660 C CA . MET A 1 206 ? -8.571 2.463 2.993 1.00 96.12 206 MET A CA 1
ATOM 1661 C C . MET A 1 206 ? -9.913 2.919 3.566 1.00 96.12 206 MET A C 1
ATOM 1663 O O . MET A 1 206 ? -10.345 2.365 4.576 1.00 96.12 206 MET A O 1
ATOM 1667 N N . SER A 1 207 ? -10.597 3.848 2.893 1.00 95.88 207 SER A N 1
ATOM 1668 C CA . SER A 1 207 ? -11.958 4.270 3.243 1.00 95.88 207 SER A CA 1
ATOM 1669 C C . SER A 1 207 ? -12.938 3.099 3.214 1.00 95.88 207 SER A C 1
ATOM 1671 O O . SER A 1 207 ? -13.626 2.831 4.198 1.00 95.88 207 SER A O 1
ATOM 1673 N N . GLU A 1 208 ? -12.950 2.316 2.136 1.00 92.94 208 GLU A N 1
ATOM 1674 C CA . GLU A 1 208 ? -13.811 1.132 2.080 1.00 92.94 208 GLU A CA 1
ATOM 1675 C C . GLU A 1 208 ? -13.450 0.099 3.153 1.00 92.94 208 GLU A C 1
ATOM 1677 O O . GLU A 1 208 ? -14.338 -0.557 3.700 1.00 92.94 208 GLU A O 1
ATOM 1682 N N . SER A 1 209 ? -12.172 -0.002 3.531 1.00 94.56 209 SER A N 1
ATOM 1683 C CA . SER A 1 209 ? -11.738 -0.951 4.560 1.00 94.56 209 SER A CA 1
ATOM 1684 C C . SER A 1 209 ? -12.269 -0.540 5.930 1.00 94.56 209 SER A C 1
ATOM 1686 O O . SER A 1 209 ? -12.756 -1.378 6.694 1.00 94.56 209 SER A O 1
ATOM 1688 N N . GLY A 1 210 ? -12.239 0.761 6.226 1.00 95.62 210 GLY A N 1
ATOM 1689 C CA . GLY A 1 210 ? -12.843 1.335 7.425 1.00 95.62 210 GLY A CA 1
ATOM 1690 C C . GLY A 1 210 ? -14.344 1.084 7.486 1.00 95.62 210 GLY A C 1
ATOM 1691 O O . GLY A 1 210 ? -14.848 0.550 8.477 1.00 95.62 210 GLY A O 1
ATOM 1692 N N . ARG A 1 211 ? -15.050 1.379 6.389 1.00 94.81 211 ARG A N 1
ATOM 1693 C CA . ARG A 1 211 ? -16.498 1.166 6.280 1.00 94.81 211 ARG A CA 1
ATOM 1694 C C . ARG A 1 211 ? -16.861 -0.301 6.499 1.00 94.81 211 ARG A C 1
ATOM 1696 O O . ARG A 1 211 ? -17.740 -0.605 7.302 1.00 94.81 211 ARG A O 1
ATOM 1703 N N . LYS A 1 212 ? -16.151 -1.223 5.841 1.00 91.62 212 LYS A N 1
ATOM 1704 C CA . LYS A 1 212 ? -16.331 -2.671 6.024 1.00 91.62 212 LYS A CA 1
ATOM 1705 C C . LYS A 1 212 ? -16.044 -3.128 7.445 1.00 91.62 212 LYS A C 1
ATOM 1707 O O . LYS A 1 212 ? -16.765 -3.975 7.964 1.00 91.62 212 LYS A O 1
ATOM 1712 N N . SER A 1 213 ? -15.010 -2.576 8.073 1.00 94.31 213 SER A N 1
ATOM 1713 C CA . SER A 1 213 ? -14.674 -2.893 9.462 1.00 94.31 213 SER A CA 1
ATOM 1714 C C . SER A 1 213 ? -15.830 -2.536 10.397 1.00 94.31 213 SER A C 1
ATOM 1716 O O . SER A 1 213 ? -16.179 -3.344 11.253 1.00 94.31 213 SER A O 1
ATOM 1718 N N . PHE A 1 214 ? -16.479 -1.385 10.192 1.00 94.44 214 PHE A N 1
ATOM 1719 C CA . PHE A 1 214 ? -17.698 -1.054 10.927 1.00 94.44 214 PHE A CA 1
ATOM 1720 C C . PHE A 1 214 ? -18.828 -2.044 10.619 1.00 94.44 214 PHE A C 1
ATOM 1722 O O . PHE A 1 214 ? -19.362 -2.645 11.541 1.00 94.44 214 PHE A O 1
ATOM 1729 N N . VAL A 1 215 ? -19.158 -2.274 9.342 1.00 91.62 215 VAL A N 1
ATOM 1730 C CA . VAL A 1 215 ? -20.271 -3.165 8.952 1.00 91.62 215 VAL A CA 1
ATOM 1731 C C . VAL A 1 215 ? -20.123 -4.568 9.554 1.00 91.62 215 VAL A C 1
ATOM 1733 O O . VAL A 1 215 ? -21.093 -5.118 10.068 1.00 91.62 215 VAL A O 1
ATOM 1736 N N . ARG A 1 216 ? -18.912 -5.140 9.539 1.00 91.88 216 ARG A N 1
ATOM 1737 C CA . ARG A 1 216 ? -18.651 -6.488 10.075 1.00 91.88 216 ARG A CA 1
ATOM 1738 C C . ARG A 1 216 ? -18.697 -6.554 11.599 1.00 91.88 216 ARG A C 1
ATOM 1740 O O . ARG A 1 216 ? -19.069 -7.587 12.147 1.00 91.88 216 ARG A O 1
ATOM 1747 N N . TYR A 1 217 ? -18.302 -5.481 12.280 1.00 93.44 217 TYR A N 1
ATOM 1748 C CA . TYR A 1 217 ? -18.063 -5.484 13.726 1.00 93.44 217 TYR A CA 1
ATOM 1749 C C . TYR A 1 217 ? -18.917 -4.462 14.482 1.00 93.44 217 TYR A C 1
ATOM 1751 O O . TYR A 1 217 ? -18.593 -4.097 15.612 1.00 93.44 217 TYR A O 1
ATOM 1759 N N . ALA A 1 218 ? -20.030 -4.026 13.887 1.00 92.31 218 ALA A N 1
ATOM 1760 C CA . ALA A 1 218 ? -20.920 -3.011 14.444 1.00 92.31 218 ALA A CA 1
ATOM 1761 C C . ALA A 1 218 ? -21.439 -3.384 15.840 1.00 92.31 218 ALA A C 1
ATOM 1763 O O . ALA A 1 218 ? -21.630 -2.505 16.671 1.00 92.31 218 ALA A O 1
ATOM 1764 N N . SER A 1 219 ? -21.599 -4.680 16.137 1.00 92.44 219 SER A N 1
ATOM 1765 C CA . SER A 1 219 ? -22.033 -5.156 17.457 1.00 92.44 219 SER A CA 1
ATOM 1766 C C . SER A 1 219 ? -21.057 -4.821 18.590 1.00 92.44 219 SER A C 1
ATOM 1768 O O . SER A 1 219 ? -21.460 -4.804 19.747 1.00 92.44 219 SER A O 1
ATOM 1770 N N . LEU A 1 220 ? -19.778 -4.587 18.277 1.00 93.56 220 LEU A N 1
ATOM 1771 C CA . LEU A 1 220 ? -18.768 -4.180 19.254 1.00 93.56 220 LEU A CA 1
ATOM 1772 C C . LEU A 1 220 ? -18.711 -2.660 19.420 1.00 93.56 220 LEU A C 1
ATOM 1774 O O . LEU A 1 220 ? -18.384 -2.184 20.503 1.00 93.56 220 LEU A O 1
ATOM 1778 N N . ALA A 1 221 ? -18.997 -1.902 18.363 1.00 92.75 221 ALA A N 1
ATOM 1779 C CA . ALA A 1 221 ? -18.715 -0.476 18.308 1.00 92.75 221 ALA A CA 1
ATOM 1780 C C . ALA A 1 221 ? -19.885 0.363 18.842 1.00 92.75 221 ALA A C 1
ATOM 1782 O O . ALA A 1 221 ? -21.003 0.289 18.337 1.00 92.75 221 ALA A O 1
ATOM 1783 N N . ASN A 1 222 ? -19.623 1.200 19.844 1.00 92.44 222 ASN A N 1
ATOM 1784 C CA . ASN A 1 222 ? -20.578 2.180 20.370 1.00 92.44 222 ASN A CA 1
ATOM 1785 C C . ASN A 1 222 ? -19.833 3.381 20.978 1.00 92.44 222 ASN A C 1
ATOM 1787 O O . ASN A 1 222 ? -18.605 3.389 21.010 1.00 92.44 222 ASN A O 1
ATOM 1791 N N . GLU A 1 223 ? -20.560 4.382 21.477 1.00 89.50 223 GLU A N 1
ATOM 1792 C CA . GLU A 1 223 ? -19.985 5.616 22.045 1.00 89.50 223 GLU A CA 1
ATOM 1793 C C . GLU A 1 223 ? -18.994 5.371 23.200 1.00 89.50 223 GLU A C 1
ATOM 1795 O O . GLU A 1 223 ? -18.070 6.156 23.395 1.00 89.50 223 GLU A O 1
ATOM 1800 N N . HIS A 1 224 ? -19.145 4.264 23.932 1.00 90.81 224 HIS A N 1
ATOM 1801 C CA . HIS A 1 224 ? -18.265 3.867 25.036 1.00 90.81 224 HIS A CA 1
ATOM 1802 C C . HIS A 1 224 ? -17.203 2.838 24.621 1.00 90.81 224 HIS A C 1
ATOM 1804 O O . HIS A 1 224 ? -16.303 2.538 25.401 1.00 90.81 224 HIS A O 1
ATOM 1810 N N . ASN A 1 225 ? -17.300 2.286 23.408 1.00 91.19 225 ASN A N 1
ATOM 1811 C CA . ASN A 1 225 ? -16.377 1.290 22.872 1.00 91.19 225 ASN A CA 1
ATOM 1812 C C . ASN A 1 225 ? -16.017 1.628 21.420 1.00 91.19 225 ASN A C 1
ATOM 1814 O O . ASN A 1 225 ? -16.448 0.966 20.472 1.00 91.19 225 ASN A O 1
ATOM 1818 N N . ILE A 1 226 ? -15.251 2.706 21.254 1.00 93.00 226 ILE A N 1
ATOM 1819 C CA . ILE A 1 226 ? -14.704 3.124 19.961 1.00 93.00 226 ILE A CA 1
ATOM 1820 C C . ILE A 1 226 ? -13.339 2.461 19.703 1.00 93.00 226 ILE A C 1
ATOM 1822 O O . ILE A 1 226 ? -12.578 2.233 20.645 1.00 93.00 226 ILE A O 1
ATOM 1826 N N . PRO A 1 227 ? -12.988 2.165 18.438 1.00 95.44 227 PRO A N 1
ATOM 1827 C CA . PRO A 1 227 ? -11.677 1.634 18.074 1.00 95.44 227 PRO A CA 1
ATOM 1828 C C . PRO A 1 227 ? -10.493 2.423 18.649 1.00 95.44 227 PRO A C 1
ATOM 1830 O O . PRO A 1 227 ? -10.369 3.627 18.426 1.00 95.44 227 PRO A O 1
ATOM 1833 N N . PHE A 1 228 ? -9.552 1.722 19.282 1.00 96.62 228 PHE A N 1
ATOM 1834 C CA . PHE A 1 228 ? -8.222 2.260 19.557 1.00 96.62 228 PHE A CA 1
ATOM 1835 C C . PHE A 1 228 ? -7.335 2.108 18.314 1.00 96.62 228 PHE A C 1
ATOM 1837 O O . PHE A 1 228 ? -6.947 1.001 17.930 1.00 96.62 228 PHE A O 1
ATOM 1844 N N . VAL A 1 229 ? -7.021 3.222 17.651 1.00 98.06 229 VAL A N 1
ATOM 1845 C CA . VAL A 1 229 ? -6.316 3.210 16.362 1.00 98.06 229 VAL A CA 1
ATOM 1846 C C . VAL A 1 229 ? -4.859 3.633 16.531 1.00 98.06 229 VAL A C 1
ATOM 1848 O O . VAL A 1 229 ? -4.556 4.662 17.133 1.00 98.06 229 VAL A O 1
ATOM 1851 N N . ARG A 1 230 ? -3.941 2.846 15.957 1.00 98.06 230 ARG A N 1
ATOM 1852 C CA . ARG A 1 230 ? -2.505 3.150 15.914 1.00 98.06 230 ARG A CA 1
ATOM 1853 C C . ARG A 1 230 ? -1.939 3.063 14.501 1.00 98.06 230 ARG A C 1
ATOM 1855 O O . ARG A 1 230 ? -2.334 2.177 13.733 1.00 98.06 230 ARG A O 1
ATOM 1862 N N . ALA A 1 231 ? -0.956 3.909 14.212 1.00 98.06 231 ALA A N 1
ATOM 1863 C CA . ALA A 1 231 ? -0.228 3.958 12.948 1.00 98.06 231 ALA A CA 1
ATOM 1864 C C . ALA A 1 231 ? 1.289 3.873 13.165 1.00 98.06 231 ALA A C 1
ATOM 1866 O O . ALA A 1 231 ? 1.808 4.349 14.173 1.00 98.06 231 ALA A O 1
ATOM 1867 N N . SER A 1 232 ? 1.995 3.290 12.197 1.00 97.38 232 SER A N 1
ATOM 1868 C CA . SER A 1 232 ? 3.443 3.481 12.076 1.00 97.38 232 SER A CA 1
ATOM 1869 C C . SER A 1 232 ? 3.722 4.877 11.511 1.00 97.38 232 SER A C 1
ATOM 1871 O O . SER A 1 232 ? 2.917 5.392 10.733 1.00 97.38 232 SER A O 1
ATOM 1873 N N . GLY A 1 233 ? 4.839 5.488 11.897 1.00 96.25 233 GLY A N 1
ATOM 1874 C CA . GLY A 1 233 ? 5.202 6.887 11.648 1.00 96.25 233 GLY A CA 1
ATOM 1875 C C . GLY A 1 233 ? 5.622 7.227 10.218 1.00 96.25 233 GLY A C 1
ATOM 1876 O O . GLY A 1 233 ? 6.428 8.130 10.031 1.00 96.25 233 GLY A O 1
ATOM 1877 N N . SER A 1 234 ? 5.106 6.508 9.224 1.00 94.94 234 SER A N 1
ATOM 1878 C CA . SER A 1 234 ? 5.287 6.805 7.804 1.00 94.94 234 SER A CA 1
ATOM 1879 C C . SER A 1 234 ? 4.071 7.559 7.263 1.00 94.94 234 SER A C 1
ATOM 1881 O O . SER A 1 234 ? 2.936 7.134 7.488 1.00 94.94 234 SER A O 1
ATOM 1883 N N . ASP A 1 235 ? 4.288 8.626 6.490 1.00 96.06 235 ASP A N 1
ATOM 1884 C CA . ASP A 1 235 ? 3.216 9.500 5.985 1.00 96.06 235 ASP A CA 1
ATOM 1885 C C . ASP A 1 235 ? 2.097 8.734 5.274 1.00 96.06 235 ASP A C 1
ATOM 1887 O O . ASP A 1 235 ? 0.924 8.889 5.607 1.00 96.06 235 ASP A O 1
ATOM 1891 N N . ARG A 1 236 ? 2.440 7.812 4.369 1.00 95.94 236 ARG A N 1
ATOM 1892 C CA . ARG A 1 236 ? 1.459 6.953 3.681 1.00 95.94 236 ARG A CA 1
ATOM 1893 C C . ARG A 1 236 ? 0.660 6.055 4.631 1.00 95.94 236 ARG A C 1
ATOM 1895 O O . ARG A 1 236 ? -0.486 5.717 4.339 1.00 95.94 236 ARG A O 1
ATOM 1902 N N . VAL A 1 237 ? 1.240 5.641 5.760 1.00 97.44 237 VAL A N 1
ATOM 1903 C CA . VAL A 1 237 ? 0.559 4.817 6.772 1.00 97.44 237 VAL A CA 1
ATOM 1904 C C . VAL A 1 237 ? -0.376 5.689 7.603 1.00 97.44 237 VAL A C 1
ATOM 1906 O O . VAL A 1 237 ? -1.515 5.290 7.844 1.00 97.44 237 VAL A O 1
ATOM 1909 N N . ILE A 1 238 ? 0.060 6.892 7.980 1.00 98.06 238 ILE A N 1
ATOM 1910 C CA . ILE A 1 238 ? -0.758 7.873 8.702 1.00 98.06 238 ILE A CA 1
ATOM 1911 C C . ILE A 1 238 ? -1.951 8.301 7.839 1.00 98.06 238 ILE A C 1
ATOM 1913 O O . ILE A 1 238 ? -3.091 8.196 8.288 1.00 98.06 238 ILE A O 1
ATOM 1917 N N . GLN A 1 239 ? -1.718 8.675 6.578 1.00 97.94 239 GLN A N 1
ATOM 1918 C CA . GLN A 1 239 ? -2.776 9.029 5.625 1.00 97.94 239 GLN A CA 1
ATOM 1919 C C . GLN A 1 239 ? -3.749 7.865 5.401 1.00 97.94 239 GLN A C 1
ATOM 1921 O O . GLN A 1 239 ? -4.962 8.053 5.439 1.00 97.94 239 GLN A O 1
ATOM 1926 N N . SER A 1 240 ? -3.239 6.635 5.262 1.00 98.44 240 SER A N 1
ATOM 1927 C CA . SER A 1 240 ? -4.092 5.443 5.153 1.00 98.44 240 SER A CA 1
ATOM 1928 C C . SER A 1 240 ? -4.969 5.270 6.389 1.00 98.44 240 SER A C 1
ATOM 1930 O O . SER A 1 240 ? -6.131 4.892 6.281 1.00 98.44 240 SER A O 1
ATOM 1932 N N . THR A 1 241 ? -4.411 5.547 7.567 1.00 98.44 241 THR A N 1
ATOM 1933 C CA . THR A 1 241 ? -5.127 5.418 8.837 1.00 98.44 241 THR A CA 1
ATOM 1934 C C . THR A 1 241 ? -6.234 6.458 8.941 1.00 98.44 241 THR A C 1
ATOM 1936 O O . THR A 1 241 ? -7.345 6.115 9.327 1.00 98.44 241 THR A O 1
ATOM 1939 N N . ALA A 1 242 ? -5.964 7.699 8.529 1.00 98.25 242 ALA A N 1
ATOM 1940 C CA . ALA A 1 242 ? -6.972 8.751 8.462 1.00 98.25 242 ALA A CA 1
ATOM 1941 C C . ALA A 1 242 ? -8.134 8.359 7.533 1.00 98.25 242 ALA A C 1
ATOM 1943 O O . ALA A 1 242 ? -9.290 8.431 7.935 1.00 98.25 242 ALA A O 1
ATOM 1944 N N . LYS A 1 243 ? -7.840 7.828 6.339 1.00 98.31 243 LYS A N 1
ATOM 1945 C CA . LYS A 1 243 ? -8.880 7.362 5.405 1.00 98.31 243 LYS A CA 1
ATOM 1946 C C . LYS A 1 243 ? -9.667 6.171 5.948 1.00 98.31 243 LYS A C 1
ATOM 1948 O O . LYS A 1 243 ? -10.874 6.103 5.754 1.00 98.31 243 LYS A O 1
ATOM 1953 N N . TRP A 1 244 ? -9.015 5.253 6.661 1.00 98.19 244 TRP A N 1
ATOM 1954 C CA . TRP A 1 244 ? -9.712 4.173 7.362 1.00 98.19 244 TRP A CA 1
ATOM 1955 C C . TRP A 1 244 ? -10.659 4.714 8.442 1.00 98.19 244 TRP A C 1
ATOM 1957 O O . TRP A 1 244 ? -11.795 4.257 8.532 1.00 98.19 244 TRP A O 1
ATOM 1967 N N . ILE A 1 245 ? -10.232 5.712 9.224 1.00 98.31 245 ILE A N 1
ATOM 1968 C CA . ILE A 1 245 ? -11.077 6.382 10.227 1.00 98.31 245 ILE A CA 1
ATOM 1969 C C . ILE A 1 245 ? -12.287 7.044 9.553 1.00 98.31 245 ILE A C 1
ATOM 1971 O O . ILE A 1 245 ? -13.413 6.815 9.991 1.00 98.31 245 ILE A O 1
ATOM 1975 N N . ASP A 1 246 ? -12.080 7.778 8.454 1.00 97.88 246 ASP A N 1
ATOM 1976 C CA . ASP A 1 246 ? -13.161 8.400 7.673 1.00 97.88 246 ASP A CA 1
ATOM 1977 C C . ASP A 1 246 ? -14.175 7.355 7.188 1.00 97.88 246 ASP A C 1
ATOM 1979 O O . ASP A 1 246 ? -15.388 7.535 7.315 1.00 97.88 246 ASP A O 1
ATOM 1983 N N . GLY A 1 247 ? -13.676 6.230 6.677 1.00 96.50 247 GLY A N 1
ATOM 1984 C CA . GLY A 1 247 ? -14.484 5.098 6.248 1.00 96.50 247 GLY A CA 1
ATOM 1985 C C . GLY A 1 247 ? -15.293 4.469 7.379 1.00 96.50 247 GLY A C 1
ATOM 1986 O O . GLY A 1 247 ? -16.486 4.208 7.225 1.00 96.50 247 GLY A O 1
ATOM 1987 N N . PHE A 1 248 ? -14.666 4.249 8.535 1.00 96.69 248 PHE A N 1
ATOM 1988 C CA . PHE A 1 248 ? -15.329 3.712 9.724 1.00 96.69 248 PHE A CA 1
ATOM 1989 C C . PHE A 1 248 ? -16.432 4.657 10.212 1.00 96.69 248 PHE A C 1
ATOM 1991 O O . PHE A 1 248 ? -17.568 4.230 10.442 1.00 96.69 248 PHE A O 1
ATOM 1998 N N . ARG A 1 249 ? -16.123 5.958 10.283 1.00 97.00 249 ARG A N 1
ATOM 1999 C CA . ARG A 1 249 ? -17.076 7.015 10.623 1.00 97.00 249 ARG A CA 1
ATOM 2000 C C . ARG A 1 249 ? -18.252 7.019 9.654 1.00 97.00 249 ARG A C 1
ATOM 2002 O O . ARG A 1 249 ? -19.401 7.011 10.094 1.00 97.00 249 ARG A O 1
ATOM 2009 N N . ASN A 1 250 ? -17.989 6.960 8.350 1.00 96.00 250 ASN A N 1
ATOM 2010 C CA . ASN A 1 250 ? -19.029 6.879 7.328 1.00 96.00 250 ASN A CA 1
ATOM 2011 C C . ASN A 1 250 ? -19.902 5.624 7.484 1.00 96.00 250 ASN A C 1
ATOM 2013 O O . ASN A 1 250 ? -21.126 5.734 7.463 1.00 96.00 250 ASN A O 1
ATOM 2017 N N . GLY A 1 251 ? -19.288 4.460 7.724 1.00 93.56 251 GLY A N 1
ATOM 2018 C CA . GLY A 1 251 ? -19.998 3.206 7.980 1.00 93.56 251 GLY A CA 1
ATOM 2019 C C . GLY A 1 251 ? -20.966 3.304 9.158 1.00 93.56 251 GLY A C 1
ATOM 2020 O O . GLY A 1 251 ? -22.074 2.783 9.079 1.00 93.56 251 GLY A O 1
ATOM 2021 N N . SER A 1 252 ? -20.588 4.043 10.205 1.00 95.06 252 SER A N 1
ATOM 2022 C CA . SER A 1 252 ? -21.440 4.313 11.370 1.00 95.06 252 SER A CA 1
ATOM 2023 C C . SER A 1 252 ? -22.531 5.370 11.151 1.00 95.06 252 SER A C 1
ATOM 2025 O O . SER A 1 252 ? -23.213 5.754 12.097 1.00 95.06 252 SER A O 1
ATOM 2027 N N . GLY A 1 253 ? -22.690 5.892 9.931 1.00 94.75 253 GLY A N 1
ATOM 2028 C CA . GLY A 1 253 ? -23.613 6.993 9.644 1.00 94.75 253 GLY A CA 1
ATOM 2029 C C . GLY A 1 253 ? -23.154 8.343 10.204 1.00 94.75 253 GLY A C 1
ATOM 2030 O O . GLY A 1 253 ? -23.973 9.239 10.384 1.00 94.75 253 GLY A O 1
ATOM 2031 N N . GLY A 1 254 ? -21.857 8.497 10.489 1.00 94.62 254 GLY A N 1
ATOM 2032 C CA . GLY A 1 254 ? -21.293 9.709 11.084 1.00 94.62 254 GLY A CA 1
ATOM 2033 C C . GLY A 1 254 ? -21.361 9.766 12.611 1.00 94.62 254 GLY A C 1
ATOM 2034 O O . GLY A 1 254 ? -21.056 10.814 13.171 1.00 94.62 254 GLY A O 1
ATOM 2035 N N . ILE A 1 255 ? -21.767 8.678 13.273 1.00 93.75 255 ILE A N 1
ATOM 2036 C CA . ILE A 1 255 ? -22.003 8.642 14.723 1.00 93.75 255 ILE A CA 1
ATOM 2037 C C . ILE A 1 255 ? -20.706 8.377 15.496 1.00 93.75 255 ILE A C 1
ATOM 2039 O O . ILE A 1 255 ? -20.437 9.037 16.496 1.00 93.75 255 ILE A O 1
ATOM 2043 N N . LEU A 1 256 ? -19.901 7.413 15.045 1.00 95.94 256 LEU A N 1
ATOM 2044 C CA . LEU A 1 256 ? -18.675 7.001 15.725 1.00 95.94 256 LEU A CA 1
ATOM 2045 C C . LEU A 1 256 ? -17.452 7.587 15.035 1.00 95.94 256 LEU A C 1
ATOM 2047 O O . LEU A 1 256 ? -17.281 7.433 13.829 1.00 95.94 256 LEU A O 1
ATOM 2051 N N . ASP A 1 257 ? -16.568 8.195 15.820 1.00 95.50 257 ASP A N 1
ATOM 2052 C CA . ASP A 1 257 ? -15.368 8.848 15.312 1.00 95.50 257 ASP A CA 1
ATOM 2053 C C . ASP A 1 257 ? -14.110 8.411 16.082 1.00 95.50 257 ASP A C 1
ATOM 2055 O O . ASP A 1 257 ? -13.754 9.025 17.092 1.00 95.50 257 ASP A O 1
ATOM 2059 N N . PRO A 1 258 ? -13.453 7.310 15.674 1.00 95.44 258 PRO A N 1
ATOM 2060 C CA . PRO A 1 258 ? -12.281 6.818 16.383 1.00 95.44 258 PRO A CA 1
ATOM 2061 C C . PRO A 1 258 ? -11.066 7.737 16.176 1.00 95.44 258 PRO A C 1
ATOM 2063 O O . PRO A 1 258 ? -10.700 8.022 15.034 1.00 95.44 258 PRO A O 1
ATOM 2066 N N . PRO A 1 259 ? -10.370 8.156 17.247 1.00 96.00 259 PRO A N 1
ATOM 2067 C CA . PRO A 1 259 ? -9.166 8.961 17.113 1.00 96.00 259 PRO A CA 1
ATOM 2068 C C . PRO A 1 259 ? -7.971 8.113 16.660 1.00 96.00 259 PRO A C 1
ATOM 2070 O O . PRO A 1 259 ? -7.815 6.956 17.061 1.00 96.00 259 PRO A O 1
ATOM 2073 N N . LEU A 1 260 ? -7.046 8.727 15.915 1.00 97.12 260 LEU A N 1
ATOM 2074 C CA . LEU A 1 260 ? -5.687 8.204 15.763 1.00 97.12 260 LEU A CA 1
ATOM 2075 C C . LEU A 1 260 ? -4.934 8.387 17.089 1.00 97.12 260 LEU A C 1
ATOM 2077 O O . LEU A 1 260 ? -4.321 9.420 17.337 1.00 97.12 260 LEU A O 1
ATOM 2081 N N . ALA A 1 261 ? -5.022 7.381 17.955 1.00 97.50 261 ALA A N 1
ATOM 2082 C CA . ALA A 1 261 ? -4.585 7.464 19.343 1.00 97.50 261 ALA A CA 1
ATOM 2083 C C . ALA A 1 261 ? -3.061 7.387 19.521 1.00 97.50 261 ALA A C 1
ATOM 2085 O O . ALA A 1 261 ? -2.528 7.949 20.475 1.00 97.50 261 ALA A O 1
ATOM 2086 N N . LEU A 1 262 ? -2.347 6.690 18.629 1.00 97.56 262 LEU A N 1
ATOM 2087 C CA . LEU A 1 262 ? -0.887 6.592 18.697 1.00 97.56 262 LEU A CA 1
ATOM 2088 C C . LEU A 1 262 ? -0.249 6.517 17.312 1.00 97.56 262 LEU A C 1
ATOM 2090 O O . LEU A 1 262 ? -0.597 5.663 16.496 1.00 97.56 262 LEU A O 1
ATOM 2094 N N . ILE A 1 263 ? 0.762 7.353 17.098 1.00 97.75 263 ILE A N 1
ATOM 2095 C CA . ILE A 1 263 ? 1.708 7.224 15.992 1.00 97.75 263 ILE A CA 1
ATOM 2096 C C . ILE A 1 263 ? 3.021 6.724 16.586 1.00 97.75 263 ILE A C 1
ATOM 2098 O O . ILE A 1 263 ? 3.581 7.362 17.475 1.00 97.75 263 ILE A O 1
ATOM 2102 N N . ILE A 1 264 ? 3.492 5.571 16.120 1.00 97.00 264 ILE A N 1
ATOM 2103 C CA . ILE A 1 264 ? 4.747 4.969 16.572 1.00 97.00 264 ILE A CA 1
ATOM 2104 C C . ILE A 1 264 ? 5.851 5.389 15.594 1.00 97.00 264 ILE A C 1
ATOM 2106 O O . ILE A 1 264 ? 5.765 5.018 14.425 1.00 97.00 264 ILE A O 1
ATOM 2110 N N . PRO A 1 265 ? 6.864 6.167 16.014 1.00 95.75 265 PRO A N 1
ATOM 2111 C CA . PRO A 1 265 ? 7.884 6.685 15.103 1.00 95.75 265 PRO A CA 1
ATOM 2112 C C . PRO A 1 265 ? 8.671 5.592 14.362 1.00 95.75 265 PRO A C 1
ATOM 2114 O O . PRO A 1 265 ? 9.060 4.587 14.955 1.00 95.75 265 PRO A O 1
ATOM 2117 N N . GLU A 1 266 ? 8.981 5.829 13.084 1.00 93.62 266 GLU A N 1
ATOM 2118 C CA . GLU A 1 266 ? 9.948 5.044 12.294 1.00 93.62 266 GLU A CA 1
ATOM 2119 C C . GLU A 1 266 ? 11.322 5.734 12.303 1.00 93.62 266 GLU A C 1
ATOM 2121 O O . GLU A 1 266 ? 11.831 6.174 11.274 1.00 93.62 266 GLU A O 1
ATOM 2126 N N . ILE A 1 267 ? 11.911 5.890 13.491 1.00 90.75 267 ILE A N 1
ATOM 2127 C CA . ILE A 1 267 ? 13.237 6.499 13.665 1.00 90.75 267 ILE A CA 1
ATOM 2128 C C . ILE A 1 267 ? 14.181 5.548 14.392 1.00 90.75 267 ILE A C 1
ATOM 2130 O O . ILE A 1 267 ? 13.768 4.708 15.193 1.00 90.75 267 ILE A O 1
ATOM 2134 N N . LYS A 1 268 ? 15.481 5.697 14.129 1.00 88.44 268 LYS A N 1
ATOM 2135 C CA . LYS A 1 268 ? 16.518 4.869 14.749 1.00 88.44 268 LYS A CA 1
ATOM 2136 C C . LYS A 1 268 ? 16.440 4.948 16.279 1.00 88.44 268 LYS A C 1
ATOM 2138 O O . LYS A 1 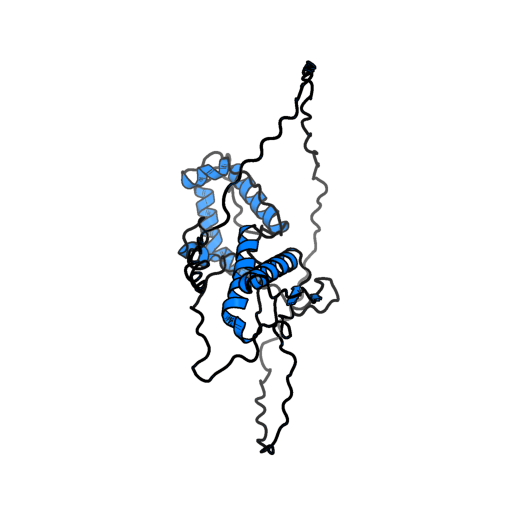268 ? 16.350 6.033 16.846 1.00 88.44 268 LYS A O 1
ATOM 2143 N N . GLY A 1 269 ? 16.529 3.791 16.934 1.00 86.25 269 GLY A N 1
ATOM 2144 C CA . GLY A 1 269 ? 16.500 3.680 18.396 1.00 86.25 269 GLY A CA 1
ATOM 2145 C C . GLY A 1 269 ? 15.099 3.642 19.011 1.00 86.25 269 GLY A C 1
ATOM 2146 O O . GLY A 1 269 ? 14.995 3.533 20.229 1.00 86.25 269 GLY A O 1
ATOM 2147 N N . TYR A 1 270 ? 14.033 3.698 18.203 1.00 90.31 270 TYR A N 1
ATOM 2148 C CA . TYR A 1 270 ? 12.667 3.459 18.667 1.00 90.31 270 TYR A CA 1
ATOM 2149 C C . TYR A 1 270 ? 12.223 2.020 18.382 1.00 90.31 270 TYR A C 1
ATOM 2151 O O . TYR A 1 270 ? 12.434 1.475 17.296 1.00 90.31 270 TYR A O 1
ATOM 2159 N N . ASN A 1 271 ? 11.559 1.417 19.368 1.00 92.00 271 ASN A N 1
ATOM 2160 C CA . ASN A 1 271 ? 10.938 0.106 19.220 1.00 92.00 271 ASN A CA 1
ATOM 2161 C C . ASN A 1 271 ? 9.553 0.284 18.605 1.00 92.00 271 ASN A C 1
ATOM 2163 O O . ASN A 1 271 ? 8.610 0.697 19.285 1.00 92.00 271 ASN A O 1
ATOM 2167 N N . ASN A 1 272 ? 9.435 -0.034 17.320 1.00 93.50 272 ASN A N 1
ATOM 2168 C CA . ASN A 1 272 ? 8.172 0.005 16.608 1.00 93.50 272 ASN A CA 1
ATOM 2169 C C . ASN A 1 272 ? 7.694 -1.419 16.322 1.00 93.50 272 ASN A C 1
ATOM 2171 O O . ASN A 1 272 ? 8.303 -2.148 15.559 1.00 93.50 272 ASN A O 1
ATOM 2175 N N . THR A 1 273 ? 6.581 -1.822 16.935 1.00 93.88 273 THR A N 1
ATOM 2176 C CA . THR A 1 273 ? 5.987 -3.157 16.715 1.00 93.88 273 THR A CA 1
ATOM 2177 C C . THR A 1 273 ? 5.257 -3.281 15.373 1.00 93.88 273 THR A C 1
ATOM 2179 O O . THR A 1 273 ? 4.744 -4.349 15.054 1.00 93.88 273 THR A O 1
ATOM 2182 N N . LEU A 1 274 ? 5.168 -2.192 14.604 1.00 94.00 274 LEU A N 1
ATOM 2183 C CA . LEU A 1 274 ? 4.471 -2.112 13.320 1.00 94.00 274 LEU A CA 1
ATOM 2184 C C . LEU A 1 274 ? 5.424 -1.930 12.124 1.00 94.00 274 LEU A C 1
ATOM 2186 O O . LEU A 1 274 ? 4.932 -1.808 11.002 1.00 94.00 274 LEU A O 1
ATOM 2190 N N . ASP A 1 275 ? 6.738 -1.889 12.357 1.00 90.00 275 ASP A N 1
ATOM 2191 C CA . ASP A 1 275 ? 7.787 -1.734 11.342 1.00 90.00 275 ASP A CA 1
ATOM 2192 C C . ASP A 1 275 ? 8.985 -2.614 11.725 1.00 90.00 275 ASP A C 1
ATOM 2194 O O . ASP A 1 275 ? 9.340 -2.730 12.895 1.00 90.00 275 ASP A O 1
ATOM 2198 N N . ASP A 1 276 ? 9.587 -3.278 10.748 1.00 85.12 276 ASP A N 1
ATOM 2199 C CA . ASP A 1 276 ? 10.606 -4.312 10.945 1.00 85.12 276 ASP A CA 1
ATOM 2200 C C . ASP A 1 276 ? 12.049 -3.782 10.884 1.00 85.12 276 ASP A C 1
ATOM 2202 O O . ASP A 1 276 ? 13.000 -4.539 11.084 1.00 85.12 276 ASP A O 1
ATOM 2206 N N . LYS A 1 277 ? 12.246 -2.471 10.693 1.00 82.56 277 LYS A N 1
ATOM 2207 C CA . LYS A 1 277 ? 13.578 -1.872 10.485 1.00 82.56 277 LYS A CA 1
ATOM 2208 C C . LYS A 1 277 ? 14.437 -1.766 11.745 1.00 82.56 277 LYS A C 1
ATOM 2210 O O . LYS A 1 277 ? 15.591 -1.344 11.667 1.00 82.56 277 LYS A O 1
ATOM 2215 N N . SER A 1 278 ? 13.906 -2.124 12.912 1.00 80.69 278 SER A N 1
ATOM 2216 C CA . SER A 1 278 ? 14.623 -2.031 14.191 1.00 80.69 278 SER A CA 1
ATOM 2217 C C . SER A 1 278 ? 15.454 -3.278 14.534 1.00 80.69 278 SER A C 1
ATOM 2219 O O . SER A 1 278 ? 15.960 -3.362 15.652 1.00 80.69 278 SER A O 1
ATOM 2221 N N . CYS A 1 279 ? 15.627 -4.233 13.609 1.00 85.06 279 CYS A N 1
ATOM 2222 C CA . CYS A 1 279 ? 16.439 -5.439 13.810 1.00 85.06 279 CYS A CA 1
ATOM 2223 C C . CYS A 1 279 ? 17.740 -5.398 12.976 1.00 85.06 279 CYS A C 1
ATOM 2225 O O . CYS A 1 279 ? 17.706 -5.726 11.794 1.00 85.06 279 CYS A O 1
ATOM 2227 N N . PRO A 1 280 ? 18.904 -5.041 13.561 1.00 82.94 280 PRO A N 1
ATOM 2228 C CA . PRO A 1 280 ? 20.162 -4.909 12.812 1.00 82.94 280 PRO A CA 1
ATOM 2229 C C . PRO A 1 280 ? 20.689 -6.209 12.195 1.00 82.94 280 PRO A C 1
ATOM 2231 O O . PRO A 1 280 ? 21.461 -6.152 11.248 1.00 82.94 280 PRO A O 1
ATOM 2234 N N . ASN A 1 281 ? 20.296 -7.358 12.750 1.00 87.62 281 ASN A N 1
ATOM 2235 C CA . ASN A 1 281 ? 20.732 -8.682 12.297 1.00 87.62 281 ASN A CA 1
ATOM 2236 C C . ASN A 1 281 ? 19.719 -9.338 11.343 1.00 87.62 281 ASN A C 1
ATOM 2238 O O . ASN A 1 281 ? 19.858 -10.515 11.022 1.00 87.62 281 ASN A O 1
ATOM 2242 N N . ALA A 1 282 ? 18.652 -8.630 10.964 1.00 83.12 282 ALA A N 1
ATOM 2243 C CA . ALA A 1 282 ? 17.740 -9.113 9.942 1.00 83.12 282 ALA A CA 1
ATOM 2244 C C . ALA A 1 282 ? 18.383 -8.875 8.572 1.00 83.12 282 ALA A C 1
ATOM 2246 O O . ALA A 1 282 ? 18.424 -7.744 8.092 1.00 83.12 282 ALA A O 1
ATOM 2247 N N . ASP A 1 283 ? 18.891 -9.940 7.960 1.00 76.12 283 ASP A N 1
ATOM 2248 C CA . ASP A 1 283 ? 19.426 -9.871 6.604 1.00 76.12 283 ASP A CA 1
ATOM 2249 C C . ASP A 1 283 ? 18.304 -9.704 5.576 1.00 76.12 283 ASP A C 1
ATOM 2251 O O . ASP A 1 283 ? 17.225 -10.301 5.678 1.00 76.12 283 ASP A O 1
ATOM 2255 N N . HIS A 1 284 ? 18.587 -8.926 4.532 1.00 71.38 284 HIS A N 1
ATOM 2256 C CA . HIS A 1 284 ? 17.776 -8.944 3.326 1.00 71.38 284 HIS A CA 1
ATOM 2257 C C . HIS A 1 284 ? 18.134 -10.189 2.501 1.00 71.38 284 HIS A C 1
ATOM 2259 O O . HIS A 1 284 ? 19.315 -10.460 2.277 1.00 71.38 284 HIS A O 1
ATOM 2265 N N . PRO A 1 285 ? 17.145 -10.979 2.044 1.00 77.56 285 PRO A N 1
ATOM 2266 C CA . PRO A 1 285 ? 17.397 -12.197 1.280 1.00 77.56 285 PRO A CA 1
ATOM 2267 C C . PRO A 1 285 ? 17.741 -11.871 -0.185 1.00 77.56 285 PRO A C 1
ATOM 2269 O O . PRO A 1 285 ? 17.065 -12.329 -1.108 1.00 77.56 285 PRO A O 1
ATOM 2272 N N . ASP A 1 286 ? 18.798 -11.088 -0.398 1.00 82.38 286 ASP A N 1
ATOM 2273 C CA . ASP A 1 286 ? 19.214 -10.602 -1.716 1.00 82.38 286 ASP A CA 1
ATOM 2274 C C . ASP A 1 286 ? 19.659 -11.764 -2.617 1.00 82.38 286 ASP A C 1
ATOM 2276 O O . ASP A 1 286 ? 19.181 -11.901 -3.739 1.00 82.38 286 ASP A O 1
ATOM 2280 N N . ALA A 1 287 ? 20.463 -12.703 -2.105 1.00 85.00 287 ALA A N 1
ATOM 2281 C CA . ALA A 1 287 ? 20.961 -13.827 -2.907 1.00 85.00 287 ALA A CA 1
ATOM 2282 C C . ALA A 1 287 ? 19.847 -14.752 -3.467 1.00 85.00 287 ALA A C 1
ATOM 2284 O O . ALA A 1 287 ? 19.885 -15.097 -4.657 1.00 85.00 287 ALA A O 1
ATOM 2285 N N . PRO A 1 288 ? 18.825 -15.160 -2.683 1.00 87.31 288 PRO A N 1
ATOM 2286 C CA . PRO A 1 288 ? 17.654 -15.840 -3.236 1.00 87.31 288 PRO A CA 1
ATOM 2287 C C . PRO A 1 288 ? 16.888 -15.002 -4.266 1.00 87.31 288 PRO A C 1
ATOM 2289 O O . PRO A 1 288 ? 16.436 -15.554 -5.272 1.00 87.31 288 PRO A O 1
ATOM 2292 N N . MET A 1 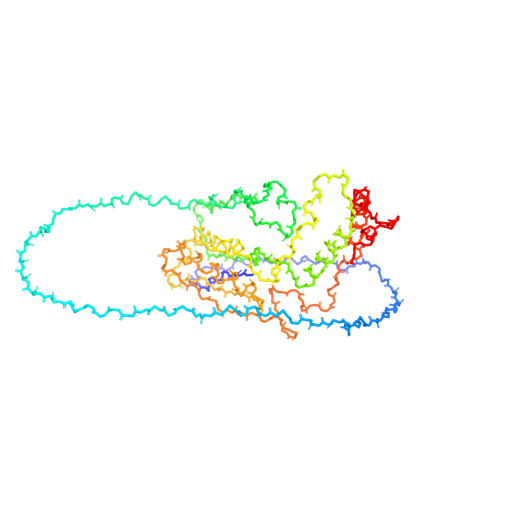289 ? 16.744 -13.691 -4.036 1.00 86.06 289 MET A N 1
ATOM 2293 C CA . MET A 1 289 ? 16.062 -12.786 -4.964 1.00 86.06 289 MET A CA 1
ATOM 2294 C C . MET A 1 289 ? 16.791 -12.733 -6.311 1.00 86.06 289 MET A C 1
ATOM 2296 O O . MET A 1 289 ? 16.170 -12.971 -7.347 1.00 86.06 289 MET A O 1
ATOM 2300 N N . ASP A 1 290 ? 18.106 -12.532 -6.293 1.00 87.56 290 ASP A N 1
ATOM 2301 C CA . ASP A 1 290 ? 18.952 -12.488 -7.487 1.00 87.56 290 ASP A CA 1
ATOM 2302 C C . ASP A 1 290 ? 18.907 -13.808 -8.260 1.00 87.56 290 ASP A C 1
ATOM 2304 O O . ASP A 1 290 ? 18.814 -13.828 -9.489 1.00 87.56 290 ASP A O 1
ATOM 2308 N N . THR A 1 291 ? 18.927 -14.938 -7.547 1.00 90.62 291 THR A N 1
ATOM 2309 C CA . THR A 1 291 ? 18.831 -16.269 -8.162 1.00 90.62 291 THR A CA 1
ATOM 2310 C C . THR A 1 291 ? 17.541 -16.403 -8.968 1.00 90.62 291 THR A C 1
ATOM 2312 O O . THR A 1 291 ? 17.576 -16.801 -10.133 1.00 90.62 291 THR A O 1
ATOM 2315 N N . TRP A 1 292 ? 16.402 -16.031 -8.380 1.00 90.00 292 TRP A N 1
ATOM 2316 C CA . TRP A 1 292 ? 15.116 -16.091 -9.072 1.00 90.00 292 TRP A CA 1
ATOM 2317 C C . TRP A 1 292 ? 15.025 -15.085 -10.216 1.00 90.00 292 TRP A C 1
ATOM 2319 O O . TRP A 1 292 ? 14.589 -15.454 -11.308 1.00 90.00 292 TRP A O 1
ATOM 2329 N N . GLN A 1 293 ? 15.478 -13.848 -10.007 1.00 88.88 293 GLN A N 1
ATOM 2330 C CA . GLN A 1 293 ? 15.497 -12.819 -11.046 1.00 88.88 293 GLN A CA 1
ATOM 2331 C C . GLN A 1 293 ? 16.307 -13.258 -12.266 1.00 88.88 293 GLN A C 1
ATOM 2333 O O . GLN A 1 293 ? 15.823 -13.133 -13.389 1.00 88.88 293 GLN A O 1
ATOM 2338 N N . ASN A 1 294 ? 17.474 -13.871 -12.077 1.00 87.12 294 ASN A N 1
ATOM 2339 C CA . ASN A 1 294 ? 18.292 -14.361 -13.187 1.00 87.12 294 ASN A CA 1
ATOM 2340 C C . ASN A 1 294 ? 17.610 -15.470 -14.008 1.00 87.12 294 ASN A C 1
ATOM 2342 O O . ASN A 1 294 ? 17.867 -15.582 -15.207 1.00 87.12 294 ASN A O 1
ATOM 2346 N N . ILE A 1 295 ? 16.717 -16.259 -13.402 1.00 92.25 295 ILE A N 1
ATOM 2347 C CA . ILE A 1 295 ? 15.974 -17.318 -14.101 1.00 92.25 295 ILE A CA 1
ATOM 2348 C C . ILE A 1 295 ? 14.905 -16.722 -15.025 1.00 92.25 295 ILE A C 1
ATOM 2350 O O . ILE A 1 295 ? 14.825 -17.108 -16.192 1.00 92.25 295 ILE A O 1
ATOM 2354 N N . TYR A 1 296 ? 14.071 -15.800 -14.530 1.00 90.94 296 TYR A N 1
ATOM 2355 C CA . TYR A 1 296 ? 12.921 -15.309 -15.303 1.00 90.94 296 TYR A CA 1
ATOM 2356 C C . TYR A 1 296 ? 13.184 -13.991 -16.044 1.00 90.94 296 TYR A C 1
ATOM 2358 O O . TYR A 1 296 ? 12.624 -13.781 -17.119 1.00 90.94 296 TYR A O 1
ATOM 2366 N N . ALA A 1 297 ? 14.007 -13.089 -15.499 1.00 91.00 297 ALA A N 1
ATOM 2367 C CA . ALA A 1 297 ? 14.180 -11.742 -16.040 1.00 91.00 297 ALA A CA 1
ATOM 2368 C C . ALA A 1 297 ? 15.113 -11.722 -17.252 1.00 91.00 297 ALA A C 1
ATOM 2370 O O . ALA A 1 297 ? 14.855 -10.975 -18.195 1.00 91.00 297 ALA A O 1
ATOM 2371 N N . LYS A 1 298 ? 16.149 -12.574 -17.281 1.00 87.62 298 LYS A N 1
ATOM 2372 C CA . LYS A 1 298 ? 17.091 -12.622 -18.407 1.00 87.62 298 LYS A CA 1
ATOM 2373 C C . LYS A 1 298 ? 16.397 -12.915 -19.750 1.00 87.62 298 LYS A C 1
ATOM 2375 O O . LYS A 1 298 ? 16.551 -12.104 -20.660 1.00 87.62 298 LYS A O 1
ATOM 2380 N N . PRO A 1 299 ? 15.577 -13.976 -19.897 1.00 91.94 299 PRO A N 1
ATOM 2381 C CA . PRO A 1 299 ? 14.858 -14.222 -21.150 1.00 91.94 299 PRO A CA 1
ATOM 2382 C C . PRO A 1 299 ? 13.911 -13.079 -21.553 1.00 91.94 299 PRO A C 1
ATOM 2384 O O . PRO A 1 299 ? 13.673 -12.856 -22.739 1.00 91.94 299 PRO A O 1
ATOM 2387 N N . ILE A 1 300 ? 13.361 -12.344 -20.579 1.00 92.38 300 ILE A N 1
ATOM 2388 C CA . ILE A 1 300 ? 12.494 -11.185 -20.832 1.00 92.38 300 ILE A CA 1
ATOM 2389 C C . ILE A 1 300 ? 13.314 -10.010 -21.372 1.00 92.38 300 ILE A C 1
ATOM 2391 O O . ILE A 1 300 ? 12.898 -9.397 -22.355 1.00 92.38 300 ILE A O 1
ATOM 2395 N N . ALA A 1 301 ? 14.468 -9.721 -20.766 1.00 89.06 301 ALA A N 1
ATOM 2396 C CA . ALA A 1 301 ? 15.384 -8.681 -21.223 1.00 89.06 301 ALA A CA 1
ATOM 2397 C C . ALA A 1 301 ? 15.914 -8.984 -22.631 1.00 89.06 301 ALA A C 1
ATOM 2399 O O . ALA A 1 301 ? 15.821 -8.128 -23.507 1.00 89.06 301 ALA A O 1
ATOM 2400 N N . ASP A 1 302 ? 16.354 -10.222 -22.883 1.00 88.88 302 ASP A N 1
ATOM 2401 C CA . ASP A 1 302 ? 16.829 -10.664 -24.201 1.00 88.88 302 ASP A CA 1
ATOM 2402 C C . ASP A 1 302 ? 15.724 -10.492 -25.267 1.00 88.88 302 ASP A C 1
ATOM 2404 O O . ASP A 1 302 ? 15.965 -9.984 -26.366 1.00 88.88 302 ASP A O 1
ATOM 2408 N N . ARG A 1 303 ? 14.468 -10.827 -24.925 1.00 90.94 303 ARG A N 1
ATOM 2409 C CA . ARG A 1 303 ? 13.313 -10.572 -25.798 1.00 90.94 303 ARG A CA 1
ATOM 2410 C C . ARG A 1 303 ? 13.118 -9.077 -26.052 1.00 90.94 303 ARG A C 1
ATOM 2412 O O . ARG A 1 303 ? 12.924 -8.694 -27.201 1.00 90.94 303 ARG A O 1
ATOM 2419 N N . PHE A 1 304 ? 13.164 -8.231 -25.025 1.00 90.81 304 PHE A N 1
ATOM 2420 C CA . PHE A 1 304 ? 12.984 -6.783 -25.185 1.00 90.81 304 PHE A CA 1
ATOM 2421 C C . PHE A 1 304 ? 14.095 -6.157 -26.038 1.00 90.81 304 PHE A C 1
ATOM 2423 O O . PHE A 1 304 ? 13.779 -5.372 -26.928 1.00 90.81 304 PHE A O 1
ATOM 2430 N N . ASN A 1 305 ? 15.353 -6.574 -25.866 1.00 87.69 305 ASN A N 1
ATOM 2431 C CA . ASN A 1 305 ? 16.477 -6.138 -26.703 1.00 87.69 305 ASN A CA 1
ATOM 2432 C C . ASN A 1 305 ? 16.317 -6.578 -28.167 1.00 87.69 305 ASN A C 1
ATOM 2434 O O . ASN A 1 305 ? 16.613 -5.813 -29.078 1.00 87.69 305 ASN A O 1
ATOM 2438 N N . SER A 1 306 ? 15.762 -7.770 -28.427 1.00 89.19 306 SER A N 1
ATOM 2439 C CA . SER A 1 306 ? 15.466 -8.198 -29.806 1.00 89.19 306 SER A CA 1
ATOM 2440 C C . SER A 1 306 ? 14.385 -7.343 -30.491 1.00 89.19 306 SER A C 1
ATOM 2442 O O . SER A 1 306 ? 14.380 -7.202 -31.720 1.00 89.19 306 SER A O 1
ATOM 2444 N N . ILE A 1 307 ? 13.481 -6.755 -29.695 1.00 90.38 307 ILE A N 1
ATOM 2445 C CA . ILE A 1 307 ? 12.391 -5.900 -30.171 1.00 90.38 307 ILE A CA 1
ATOM 2446 C C . ILE A 1 307 ? 12.879 -4.458 -30.368 1.00 90.38 307 ILE A C 1
ATOM 2448 O O . ILE A 1 307 ? 12.551 -3.850 -31.392 1.00 90.38 307 ILE A O 1
ATOM 2452 N N . ALA A 1 308 ? 13.642 -3.932 -29.406 1.00 88.12 308 ALA A N 1
ATOM 2453 C CA . ALA A 1 308 ? 14.143 -2.563 -29.335 1.00 88.12 308 ALA A CA 1
ATOM 2454 C C . ALA A 1 308 ? 15.514 -2.438 -30.021 1.00 88.12 308 ALA A C 1
ATOM 2456 O O . ALA A 1 308 ? 16.554 -2.683 -29.417 1.00 88.12 308 ALA A O 1
ATOM 2457 N N . ARG A 1 309 ? 15.532 -2.046 -31.299 1.00 79.75 309 ARG A N 1
ATOM 2458 C CA . ARG A 1 309 ? 16.777 -1.927 -32.073 1.00 79.75 309 ARG A CA 1
ATOM 2459 C C . ARG A 1 309 ? 17.413 -0.548 -31.884 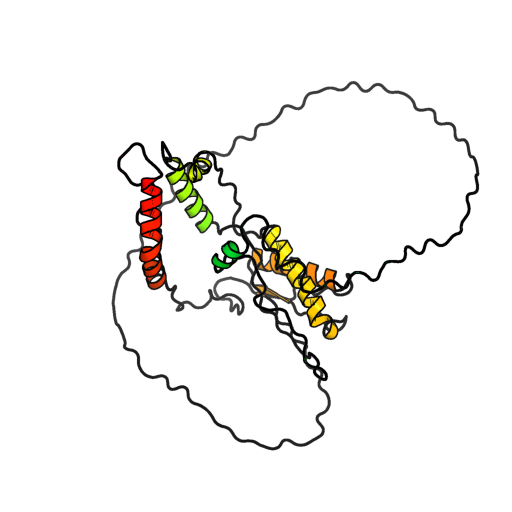1.00 79.75 309 ARG A C 1
ATOM 2461 O O . ARG A 1 309 ? 16.801 0.471 -32.217 1.00 79.75 309 ARG A O 1
ATOM 2468 N N . GLY A 1 310 ? 18.640 -0.533 -31.365 1.00 68.38 310 GLY A N 1
ATOM 2469 C CA . GLY A 1 310 ? 19.475 0.662 -31.218 1.00 68.38 310 GLY A CA 1
ATOM 2470 C C . GLY A 1 310 ? 20.192 1.083 -32.510 1.00 68.38 310 GLY A C 1
ATOM 2471 O O . GLY A 1 310 ? 20.008 0.491 -33.574 1.00 68.38 310 GLY A O 1
ATOM 2472 N N . THR A 1 311 ? 21.018 2.130 -32.415 1.00 53.78 311 THR A N 1
ATOM 2473 C CA . THR A 1 311 ? 21.942 2.575 -33.482 1.00 53.78 311 THR A CA 1
ATOM 2474 C C . THR A 1 311 ? 23.251 1.771 -33.528 1.00 53.78 311 THR A C 1
ATOM 2476 O O . THR A 1 311 ? 23.970 1.853 -34.523 1.00 53.78 311 THR A O 1
ATOM 2479 N N . SER A 1 312 ? 23.559 1.000 -32.481 1.00 56.34 312 SER A N 1
ATOM 2480 C CA . SER A 1 312 ? 24.683 0.059 -32.378 1.00 56.34 312 SER A CA 1
ATOM 2481 C C . SER A 1 312 ? 24.176 -1.333 -31.971 1.00 56.34 312 SER A C 1
ATOM 2483 O O . SER A 1 312 ? 23.074 -1.449 -31.439 1.00 56.34 312 SER A O 1
ATOM 2485 N N . ASP A 1 313 ? 24.983 -2.383 -32.174 1.00 54.97 313 ASP A N 1
ATOM 2486 C CA . ASP A 1 313 ? 24.692 -3.768 -31.737 1.00 54.97 313 ASP A CA 1
ATOM 2487 C C . ASP A 1 313 ? 24.691 -3.944 -30.196 1.00 54.97 313 ASP A C 1
ATOM 2489 O O . ASP A 1 313 ? 24.738 -5.065 -29.693 1.00 54.97 313 ASP A O 1
ATOM 2493 N N . ALA A 1 314 ? 24.695 -2.849 -29.427 1.00 60.16 314 ALA A N 1
ATOM 2494 C CA . ALA A 1 314 ? 24.658 -2.887 -27.972 1.00 60.16 314 ALA A CA 1
ATOM 2495 C C . ALA A 1 314 ? 23.217 -3.038 -27.466 1.00 60.16 314 ALA A C 1
ATOM 2497 O O . ALA A 1 314 ? 22.295 -2.383 -27.953 1.00 60.16 314 ALA A O 1
ATOM 2498 N N . ASP A 1 315 ? 23.047 -3.881 -26.451 1.00 61.38 315 ASP A N 1
ATOM 2499 C CA . ASP A 1 315 ? 21.770 -4.087 -25.780 1.00 61.38 315 ASP A CA 1
ATOM 2500 C C . ASP A 1 315 ? 21.232 -2.794 -25.148 1.00 61.38 315 ASP A C 1
ATOM 2502 O O . ASP A 1 315 ? 21.939 -2.092 -24.424 1.00 61.38 315 ASP A O 1
ATOM 2506 N N . VAL A 1 316 ? 19.945 -2.517 -25.376 1.00 65.62 316 VAL A N 1
ATOM 2507 C CA . VAL A 1 316 ? 19.233 -1.363 -24.802 1.00 65.62 316 VAL A CA 1
ATOM 2508 C C . VAL A 1 316 ? 19.001 -1.552 -23.295 1.00 65.62 316 VAL A C 1
ATOM 2510 O O . VAL A 1 316 ? 19.062 -0.607 -22.509 1.00 65.62 316 VAL A O 1
ATOM 2513 N N . LEU A 1 317 ? 18.774 -2.792 -22.860 1.00 65.31 317 LEU A N 1
ATOM 2514 C CA . LEU A 1 317 ? 18.679 -3.184 -21.457 1.00 65.31 317 LEU A CA 1
ATOM 2515 C C . LEU A 1 317 ? 19.885 -4.041 -21.066 1.00 65.31 317 LEU A C 1
ATOM 2517 O O . LEU A 1 317 ? 20.162 -5.056 -21.701 1.00 65.31 317 LEU A O 1
ATOM 2521 N N . SER A 1 318 ? 20.567 -3.673 -19.978 1.00 60.62 318 SER A N 1
ATOM 2522 C CA . SER A 1 318 ? 21.651 -4.480 -19.413 1.00 60.62 318 SER A CA 1
ATOM 2523 C C . SER A 1 318 ? 21.143 -5.853 -18.965 1.00 60.62 318 SER A C 1
ATOM 2525 O O . SER A 1 318 ? 20.075 -5.957 -18.365 1.00 60.62 318 SER A O 1
ATOM 2527 N N . HIS A 1 319 ? 21.947 -6.902 -19.168 1.00 53.66 319 HIS A N 1
ATOM 2528 C CA . HIS A 1 319 ? 21.650 -8.251 -18.660 1.00 53.66 319 HIS A CA 1
ATOM 2529 C C . HIS A 1 319 ? 21.586 -8.340 -17.127 1.00 53.66 319 HIS A C 1
ATOM 2531 O O . HIS A 1 319 ? 21.085 -9.327 -16.593 1.00 53.66 319 HIS A O 1
ATOM 2537 N N . HIS A 1 320 ? 22.082 -7.320 -16.424 1.00 44.47 320 HIS A N 1
ATOM 2538 C CA . HIS A 1 320 ? 21.905 -7.163 -14.989 1.00 44.47 320 HIS A CA 1
ATOM 2539 C C . HIS A 1 320 ? 20.700 -6.259 -14.733 1.00 44.47 320 HIS A C 1
ATOM 2541 O O . HIS A 1 320 ? 20.720 -5.067 -15.057 1.00 44.47 320 HIS A O 1
ATOM 2547 N N . ALA A 1 321 ? 19.642 -6.852 -14.186 1.00 39.38 321 ALA A N 1
ATOM 2548 C CA . ALA A 1 321 ? 18.547 -6.128 -13.568 1.00 39.38 321 ALA A CA 1
ATOM 2549 C C . ALA A 1 321 ? 18.972 -5.779 -12.135 1.00 39.38 321 ALA A C 1
ATOM 2551 O O . ALA A 1 321 ? 18.761 -6.570 -11.225 1.00 39.38 321 ALA A O 1
ATOM 2552 N N . SER A 1 322 ? 19.624 -4.634 -11.941 1.00 38.16 322 SER A N 1
ATOM 2553 C CA . SER A 1 322 ? 19.960 -4.114 -10.606 1.00 38.16 322 SER A CA 1
ATOM 2554 C C . SER A 1 322 ? 20.016 -2.595 -10.605 1.00 38.16 322 SER A C 1
ATOM 2556 O O . SER A 1 322 ? 20.829 -2.068 -11.400 1.00 38.16 322 SER A O 1
#

pLDDT: mean 71.3, std 27.33, range [24.77, 98.44]

Organism: NCBI:txid56174